Protein AF-A0A173MGS5-F1 (afdb_monomer_lite)

Secondary structure (DSSP, 8-state):
-PPP-------TTTSGGGSPPPHHHHHHHTTS-STT-B-SSSBSTTHHHHHHHHT-TT-HHHHHHHHHHHHHHH-SS--HHHHHHHHHHHHHGGGS-TTSHHHHHHHHHHHHHHT-TTTTTSHHHHHHHHHHHGGGHHHHHHHHT-SSHHHHHHHHHHHHHHTTT-HHHHHHHHHHHH-TTS-HHHHHHHHHHHHHHHHHTT-HHHHHHHHHHHHTT---HHHHHHHHHHHHHHHGGG--HHHHHHHHHHHHS-TTTHHHHHTTHHHH--S-HHHHHHHHHTTS-TTT-HHHHHHHHHHGGG--HHHHHHHHHHHHHHHSSSGGGGTS--HHHHHHHHHHHHHHHH-GGGGGGHHHHHHTT---SHHHHHHHT-

Radius of gyration: 25.72 Å; chains: 1; bounding box: 58×54×91 Å

Sequence (374 aa):
MSQPETHEQPDVRKRPYTLSIPAFLQEELDKTDWEELDTDTGDGGELPIFINGLLAEEDPELGDHCFDVLDEEIGQAVYKATYKVGEILATLLPRYTPESEVHTRVVKFLFLIMSRLTIRKGKDAYENLTTKLQASIPAFYQRAAHPDDKFALEGIYLLLHAGRTAPETVVFLWKIYNNTALSTFKRSYALFTLAILYVETDQSTTLITEFSAIWESTEEKLLRLILAAHLVMAAEGESKTPWIMELIEVFIHPAPLKQDFFKLNPYTYSYHIEEYILGVLRYIDADKQEHKIAPVLAMLPEANILTLTTLFDALFSILFWQRASLENITPTRKQALLLSADIVDKNPGVVNHAEIFRKYQLPYDATQLRQLAG

Foldseek 3Di:
DDDDPPPPDPDLVCVLVVDDADPVLVVLVVVDDQQPWDWPVGTRPCVSSLLRQLQDQVDLPSNVVSLVVLDVGNDLDHTLSLLSSLLSLLQCLVVDDLPGPSNVSSLVSNLVSLLRPCLCVVPVSLLSSLCSNLVCLVSLLVQLPDLDLVSNLSSLSNCLRNVLPPVVNLVSLVVQLPPPVHDPLSNLSSLLSNLVSCVVVVNLVVLLVVLVVCQVVDDDLSNLLSSLLSNLLSCQLHRDLVSLVSLLVCLLPVVVCLVSVCVVCSRQVDSDSNVSSLVSLLSHQCVSCLVSCVVLLVVQVVDDLSSNLSSLLSSCSNQQVDPCSLVDQDPSNLSSLQSQLVSCVVCVVCLVSQVSCVNRPHGNHSVRSNVSSD

Organism: NCBI:txid477680

Structure (mmCIF, N/CA/C/O backbone):
data_AF-A0A173MGS5-F1
#
_entry.id   AF-A0A173MGS5-F1
#
loop_
_atom_site.group_PDB
_atom_site.id
_atom_site.type_symbol
_atom_site.label_atom_id
_atom_site.label_alt_id
_atom_site.label_comp_id
_atom_site.label_asym_id
_atom_site.label_entity_id
_atom_site.label_seq_id
_atom_site.pdbx_PDB_ins_code
_atom_site.Cartn_x
_atom_site.Cartn_y
_atom_site.Cartn_z
_atom_site.occupancy
_atom_site.B_iso_or_equiv
_atom_site.auth_seq_id
_atom_site.auth_comp_id
_atom_site.auth_asym_id
_atom_site.auth_atom_id
_atom_site.pdbx_PDB_model_num
ATOM 1 N N . MET A 1 1 ? -14.524 -35.818 52.196 1.00 38.78 1 MET A N 1
ATOM 2 C CA . MET A 1 1 ? -13.629 -35.261 51.163 1.00 38.78 1 MET A CA 1
ATOM 3 C C . MET A 1 1 ? -14.480 -35.040 49.933 1.00 38.78 1 MET A C 1
ATOM 5 O O . MET A 1 1 ? -14.778 -35.999 49.237 1.00 38.78 1 MET A O 1
ATOM 9 N N . SER A 1 2 ? -14.974 -33.818 49.760 1.00 34.62 2 SER A N 1
ATOM 10 C CA . SER A 1 2 ? -15.714 -33.424 48.562 1.00 34.62 2 SER A CA 1
ATOM 11 C C . SER A 1 2 ? -14.706 -33.248 47.432 1.00 34.62 2 SER A C 1
ATOM 13 O O . SER A 1 2 ? -13.687 -32.585 47.627 1.00 34.62 2 SER A O 1
ATOM 15 N N . GLN A 1 3 ? -14.942 -33.909 46.300 1.00 34.47 3 GLN A N 1
ATOM 16 C CA . GLN A 1 3 ? -14.168 -33.676 45.083 1.00 34.47 3 GLN A CA 1
ATOM 17 C C . GLN A 1 3 ? -14.384 -32.224 44.629 1.00 34.47 3 GLN A C 1
ATOM 19 O O . GLN A 1 3 ? -15.501 -31.726 44.770 1.00 34.47 3 GLN A O 1
ATOM 24 N N . PRO A 1 4 ? -13.348 -31.532 44.129 1.00 43.03 4 PRO A N 1
ATOM 25 C CA . PRO A 1 4 ? -13.533 -30.213 43.552 1.00 43.03 4 PRO A CA 1
ATOM 26 C C . PRO A 1 4 ? -14.324 -30.366 42.251 1.00 43.03 4 PRO A C 1
ATOM 28 O O . PRO A 1 4 ? -13.948 -31.156 41.385 1.00 43.03 4 PRO A O 1
ATOM 31 N N . GLU A 1 5 ? -15.428 -29.631 42.140 1.00 40.84 5 GLU A N 1
ATOM 32 C CA . GLU A 1 5 ? -16.140 -29.432 40.883 1.00 40.84 5 GLU A CA 1
ATOM 33 C C . GLU A 1 5 ? -15.156 -28.824 39.879 1.00 40.84 5 GLU A C 1
ATOM 35 O O . GLU A 1 5 ? -14.723 -27.678 40.006 1.00 40.84 5 GLU A O 1
ATOM 40 N N . THR A 1 6 ? -14.749 -29.615 38.891 1.00 41.56 6 THR A N 1
ATOM 41 C CA . THR A 1 6 ? -14.142 -29.093 37.673 1.00 41.56 6 THR A CA 1
ATOM 42 C C . THR A 1 6 ? -15.231 -28.327 36.936 1.00 41.56 6 THR A C 1
ATOM 44 O O . THR A 1 6 ? -16.039 -28.926 36.229 1.00 41.56 6 THR A O 1
ATOM 47 N N . HIS A 1 7 ? -15.284 -27.011 37.138 1.00 44.69 7 HIS A N 1
ATOM 48 C CA . HIS A 1 7 ? -15.975 -26.113 36.223 1.00 44.69 7 HIS A CA 1
ATOM 49 C C . HIS A 1 7 ? -15.335 -26.287 34.839 1.00 44.69 7 HIS A C 1
ATOM 51 O O . HIS A 1 7 ? -14.249 -25.767 34.587 1.00 44.69 7 HIS A O 1
ATOM 57 N N . GLU A 1 8 ? -15.976 -27.060 33.959 1.00 44.94 8 GLU A N 1
ATOM 58 C CA . GLU A 1 8 ? -15.693 -27.000 32.527 1.00 44.94 8 GLU A CA 1
ATOM 59 C C . GLU A 1 8 ? -15.922 -25.551 32.096 1.00 44.94 8 GLU A C 1
ATOM 61 O O . GLU A 1 8 ? -17.044 -25.043 32.162 1.00 44.94 8 GLU A O 1
ATOM 66 N N . GLN A 1 9 ? -14.848 -24.856 31.716 1.00 54.22 9 GLN A N 1
ATOM 67 C CA . GLN A 1 9 ? -14.994 -23.565 31.060 1.00 54.22 9 GLN A CA 1
ATOM 68 C C . GLN A 1 9 ? -15.832 -23.786 29.792 1.00 54.22 9 GLN A C 1
ATOM 70 O O . GLN A 1 9 ? -15.505 -24.680 29.005 1.00 54.22 9 GLN A O 1
ATOM 75 N N . PRO A 1 10 ? -16.928 -23.034 29.594 1.00 58.56 10 PRO A N 1
ATOM 76 C CA . PRO A 1 10 ? -17.750 -23.192 28.408 1.00 58.56 10 PRO A CA 1
ATOM 77 C C . PRO A 1 10 ? -16.916 -22.918 27.152 1.00 58.56 10 PRO A C 1
ATOM 79 O O . PRO A 1 10 ? -16.141 -21.960 27.101 1.00 58.56 10 PRO A O 1
ATOM 82 N N . ASP A 1 11 ? -17.106 -23.771 26.141 1.00 81.69 11 ASP A N 1
ATOM 83 C CA . ASP A 1 11 ? -16.528 -23.637 24.800 1.00 81.69 11 ASP A CA 1
ATOM 84 C C . ASP A 1 11 ? -16.614 -22.176 24.323 1.00 81.69 11 ASP A C 1
ATOM 86 O O . ASP A 1 11 ? -17.706 -21.595 24.292 1.00 81.69 11 ASP A O 1
ATOM 90 N N . VAL A 1 12 ? -15.464 -21.584 23.965 1.00 85.19 12 VAL A N 1
ATOM 91 C CA . VAL A 1 12 ? -15.345 -20.185 23.509 1.00 85.19 12 VAL A CA 1
ATOM 92 C C . VAL A 1 12 ? -16.327 -19.850 22.394 1.00 85.19 12 VAL A C 1
ATOM 94 O O . VAL A 1 12 ? -16.827 -18.734 22.341 1.00 85.19 12 VAL A O 1
ATOM 97 N N . ARG A 1 13 ? -16.712 -20.845 21.590 1.00 85.69 13 ARG A N 1
ATOM 98 C CA . ARG A 1 13 ? -17.655 -20.710 20.473 1.00 85.69 13 ARG A CA 1
ATOM 99 C C . ARG A 1 13 ? -19.086 -20.399 20.893 1.00 85.69 13 ARG A C 1
ATOM 101 O O . ARG A 1 13 ? -19.853 -19.854 20.110 1.00 85.69 13 ARG A O 1
ATOM 108 N N . LYS A 1 14 ? -19.480 -20.763 22.116 1.00 89.38 14 LYS A N 1
ATOM 109 C CA . LYS A 1 14 ? -20.849 -20.552 22.622 1.00 89.38 14 LYS A CA 1
ATOM 110 C C . LYS A 1 14 ? -20.985 -19.288 23.460 1.00 89.38 14 LYS A C 1
ATOM 112 O O . LYS A 1 14 ? -22.095 -18.791 23.627 1.00 89.38 14 LYS A O 1
ATOM 117 N N . ARG A 1 15 ? -19.870 -18.767 23.979 1.00 90.50 15 ARG A N 1
ATOM 118 C CA . ARG A 1 15 ? -19.840 -17.569 24.825 1.00 90.50 15 ARG A CA 1
ATOM 119 C C . ARG A 1 15 ? -20.433 -16.314 24.153 1.00 90.50 15 ARG A C 1
ATOM 121 O O . ARG A 1 15 ? -21.208 -15.648 24.844 1.00 90.50 15 ARG A O 1
ATOM 128 N N . PRO A 1 16 ? -20.193 -16.010 22.854 1.00 93.06 16 PRO A N 1
ATOM 129 C CA . PRO A 1 16 ? -20.728 -14.803 22.215 1.00 93.06 16 PRO A CA 1
ATOM 130 C C . PRO A 1 16 ? -22.252 -14.681 22.345 1.00 93.06 16 PRO A C 1
ATOM 132 O O . PRO A 1 16 ? -22.767 -13.629 22.710 1.00 93.06 16 PRO A O 1
ATOM 135 N N . TYR A 1 17 ? -22.967 -15.794 22.165 1.00 92.06 17 TYR A N 1
ATOM 136 C CA . TYR A 1 17 ? -24.433 -15.884 22.203 1.00 92.06 17 TYR A CA 1
ATOM 137 C C . TYR A 1 17 ? -25.051 -15.650 23.586 1.00 92.06 17 TYR A C 1
ATOM 139 O O . TYR A 1 17 ? -26.266 -15.518 23.714 1.00 92.06 17 TYR A O 1
ATOM 147 N N . THR A 1 18 ? -24.228 -15.643 24.635 1.00 91.31 18 THR A N 1
ATOM 148 C CA . THR A 1 18 ? -24.674 -15.431 26.019 1.00 91.31 18 THR A CA 1
ATOM 149 C C . THR A 1 18 ? -24.361 -14.029 26.534 1.00 91.31 18 THR A C 1
ATOM 151 O O . THR A 1 18 ? -24.843 -13.650 27.604 1.00 91.31 18 THR A O 1
ATOM 154 N N . LEU A 1 19 ? -23.573 -13.246 25.787 1.00 92.44 19 LEU A N 1
ATOM 155 C CA . LEU A 1 19 ? -23.220 -11.888 26.172 1.00 92.44 19 LEU A CA 1
ATOM 156 C C . LEU A 1 19 ? -24.414 -10.950 26.007 1.00 92.44 19 LEU A C 1
ATOM 158 O O . LEU A 1 19 ? -25.041 -10.877 24.953 1.00 92.44 19 LEU A O 1
ATOM 162 N N . SER A 1 20 ? -24.681 -10.162 27.046 1.00 93.50 20 SER A N 1
ATOM 163 C CA . SER A 1 20 ? -25.609 -9.039 26.932 1.00 93.50 20 SER A CA 1
ATOM 164 C C . SER A 1 20 ? -24.986 -7.948 26.065 1.00 93.50 20 SER A C 1
ATOM 166 O O . SER A 1 20 ? -23.825 -7.595 26.263 1.00 93.50 20 SER A O 1
ATOM 168 N N . ILE A 1 21 ? -25.752 -7.409 25.118 1.00 95.12 21 ILE A N 1
ATOM 169 C CA . ILE A 1 21 ? -25.315 -6.294 24.272 1.00 95.12 21 ILE A CA 1
ATOM 170 C C . ILE A 1 21 ? -25.479 -4.990 25.070 1.00 95.12 21 ILE A C 1
ATOM 172 O O . ILE A 1 21 ? -26.590 -4.680 25.513 1.00 95.12 21 ILE A O 1
ATOM 176 N N . PRO A 1 22 ? -24.409 -4.204 25.286 1.00 94.75 22 PRO A N 1
ATOM 177 C CA . PRO A 1 22 ? -24.521 -2.907 25.940 1.00 94.75 22 PRO A CA 1
ATOM 178 C C . PRO A 1 22 ? -25.405 -1.942 25.141 1.00 94.75 22 PRO A C 1
ATOM 180 O O . PRO A 1 22 ? -25.337 -1.899 23.916 1.00 94.75 22 PRO A O 1
ATOM 183 N N . ALA A 1 23 ? -26.171 -1.087 25.827 1.00 96.19 23 ALA A N 1
ATOM 184 C CA . ALA A 1 23 ? -27.128 -0.178 25.180 1.00 96.19 23 ALA A CA 1
ATOM 185 C C . ALA A 1 23 ? -26.498 0.734 24.109 1.00 96.19 23 ALA A C 1
ATOM 187 O O . ALA A 1 23 ? -27.112 0.991 23.080 1.00 96.19 23 ALA A O 1
ATOM 188 N N . PHE A 1 24 ? -25.261 1.191 24.329 1.00 94.44 24 PHE A N 1
ATOM 189 C CA . PHE A 1 24 ? -24.553 2.028 23.358 1.00 94.44 24 PHE A CA 1
ATOM 190 C C . PHE A 1 24 ? -24.181 1.273 22.073 1.00 94.44 24 PHE A C 1
ATOM 192 O O . PHE A 1 24 ? -24.068 1.893 21.023 1.00 94.44 24 PHE A O 1
ATOM 199 N N . LEU A 1 25 ? -23.938 -0.039 22.163 1.00 96.75 25 LEU A N 1
ATOM 200 C CA . LEU A 1 25 ? -23.645 -0.882 21.008 1.00 96.75 25 LEU A CA 1
ATOM 201 C C . LEU A 1 25 ? -24.952 -1.239 20.302 1.00 96.75 25 LEU A C 1
ATOM 203 O O . LEU A 1 25 ? -25.016 -1.141 19.083 1.00 96.75 25 LEU A O 1
ATOM 207 N N . GLN A 1 26 ? -26.001 -1.564 21.064 1.00 97.44 26 GLN A N 1
ATOM 208 C CA . GLN A 1 26 ? -27.334 -1.821 20.518 1.00 97.44 26 GLN A CA 1
ATOM 209 C C . GLN A 1 26 ? -27.822 -0.649 19.654 1.00 97.44 26 GLN A C 1
ATOM 211 O O . GLN A 1 26 ? -28.277 -0.869 18.539 1.00 97.44 26 GLN A O 1
ATOM 216 N N . GLU A 1 27 ? -27.634 0.594 20.115 1.00 97.00 27 GLU A N 1
ATOM 217 C CA . GLU A 1 27 ? -27.996 1.794 19.349 1.00 97.00 27 GLU A CA 1
ATOM 218 C C . GLU A 1 27 ? -27.318 1.853 17.970 1.00 97.00 27 GLU A C 1
ATOM 220 O O . GLU A 1 27 ? -27.939 2.282 17.000 1.00 97.00 27 GLU A O 1
ATOM 225 N N . GLU A 1 28 ? -26.054 1.438 17.858 1.00 96.69 28 GLU A N 1
ATOM 226 C CA . GLU A 1 28 ? -25.351 1.397 16.571 1.00 96.69 28 GLU A CA 1
ATOM 227 C C . GLU A 1 28 ? -25.772 0.193 15.716 1.00 96.69 28 GLU A C 1
ATOM 229 O O . GLU A 1 28 ? -25.927 0.334 14.501 1.00 96.69 28 GLU A O 1
ATOM 234 N N . LEU A 1 29 ? -25.992 -0.970 16.337 1.00 96.88 29 LEU A N 1
ATOM 235 C CA . LEU A 1 29 ? -26.425 -2.191 15.653 1.00 96.88 29 LEU A CA 1
ATOM 236 C C . LEU A 1 29 ? -27.822 -2.038 15.033 1.00 96.88 29 LEU A C 1
ATOM 238 O O . LEU A 1 29 ? -28.020 -2.468 13.899 1.00 96.88 29 LEU A O 1
ATOM 242 N N . ASP A 1 30 ? -28.750 -1.362 15.715 1.00 96.81 30 ASP A N 1
ATOM 243 C CA . ASP A 1 30 ? -30.139 -1.154 15.270 1.00 96.81 30 ASP A CA 1
ATOM 244 C C . ASP A 1 30 ? -30.260 -0.280 14.006 1.00 96.81 30 ASP A C 1
ATOM 246 O O . ASP A 1 30 ? -31.325 -0.192 13.394 1.00 96.81 30 ASP A O 1
ATOM 250 N N . LYS A 1 31 ? -29.177 0.387 13.585 1.00 95.31 31 LYS A N 1
ATOM 251 C CA . LYS A 1 31 ? -29.146 1.226 12.371 1.00 95.31 31 LYS A CA 1
ATOM 252 C C . LYS A 1 31 ? -28.988 0.417 11.083 1.00 95.31 31 LYS A C 1
ATOM 254 O O . LYS A 1 31 ? -28.986 1.005 9.999 1.00 95.31 31 LYS A O 1
ATOM 259 N N . THR A 1 32 ? -28.796 -0.893 11.195 1.00 94.19 32 THR A N 1
ATOM 260 C CA . THR A 1 32 ? -28.460 -1.779 10.082 1.00 94.19 32 THR A CA 1
ATOM 261 C C . THR A 1 32 ? -29.417 -2.963 10.060 1.00 94.19 32 THR A C 1
ATOM 263 O O . THR A 1 32 ? -29.642 -3.596 11.086 1.00 94.19 32 THR A O 1
ATOM 266 N N . ASP A 1 33 ? -29.959 -3.266 8.882 1.00 93.69 33 ASP A N 1
ATOM 267 C CA . ASP A 1 33 ? -30.668 -4.521 8.646 1.00 93.69 33 ASP A CA 1
ATOM 268 C C . ASP A 1 33 ? -29.641 -5.610 8.314 1.00 93.69 33 ASP A C 1
ATOM 270 O O . ASP A 1 33 ? -29.070 -5.621 7.224 1.00 93.69 33 ASP A O 1
ATOM 274 N N . TRP A 1 34 ? -29.317 -6.445 9.300 1.00 94.00 34 TRP A N 1
ATOM 275 C CA . TRP A 1 34 ? -28.212 -7.403 9.218 1.00 94.00 34 TRP A CA 1
ATOM 276 C C . TRP A 1 34 ? -28.536 -8.628 8.366 1.00 94.00 34 TRP A C 1
ATOM 278 O O . TRP A 1 34 ? -27.637 -9.156 7.716 1.00 94.00 34 TRP A O 1
ATOM 288 N N . GLU A 1 35 ? -29.801 -9.047 8.326 1.00 91.00 35 GLU A N 1
ATOM 289 C CA . GLU A 1 35 ? -30.242 -10.209 7.542 1.00 91.00 35 GLU A CA 1
ATOM 290 C C . GLU A 1 35 ? -30.194 -9.923 6.030 1.00 91.00 35 GLU A C 1
ATOM 292 O O . GLU A 1 35 ? -30.036 -10.838 5.227 1.00 91.00 35 GLU A O 1
ATOM 297 N N . GLU A 1 36 ? -30.277 -8.650 5.627 1.00 89.69 36 GLU A N 1
ATOM 298 C CA . GLU A 1 36 ? -30.169 -8.225 4.224 1.00 89.69 36 GLU A CA 1
ATOM 299 C C . GLU A 1 36 ? -28.727 -7.921 3.769 1.00 89.69 36 GLU A C 1
ATOM 301 O O . GLU A 1 36 ? -28.499 -7.543 2.612 1.00 89.69 36 GLU A O 1
ATOM 306 N N . LEU A 1 37 ? -27.734 -8.028 4.659 1.00 89.25 37 LEU A N 1
ATOM 307 C CA . LEU A 1 37 ? -26.337 -7.789 4.307 1.00 89.25 37 LEU A CA 1
ATOM 308 C C . LEU A 1 37 ? -25.655 -9.066 3.829 1.00 89.25 37 LEU A C 1
ATOM 310 O O . LEU A 1 37 ? -25.423 -9.980 4.610 1.00 89.25 37 LEU A O 1
ATOM 314 N N . ASP A 1 38 ? -25.223 -9.056 2.569 1.00 85.81 38 ASP A N 1
ATOM 315 C CA . ASP A 1 38 ? -24.338 -10.094 2.043 1.00 85.81 38 ASP A CA 1
ATOM 316 C C . ASP A 1 38 ? -22.981 -10.083 2.774 1.00 85.81 38 ASP A C 1
ATOM 318 O O . ASP A 1 38 ? -22.354 -9.021 2.946 1.00 85.81 38 ASP A O 1
ATOM 322 N N . THR A 1 39 ? -22.518 -11.276 3.139 1.00 86.12 39 THR A N 1
ATOM 323 C CA . THR A 1 39 ? -21.172 -11.574 3.651 1.00 86.12 39 THR A CA 1
ATOM 324 C C . THR A 1 39 ? -20.443 -12.527 2.696 1.00 86.12 39 THR A C 1
ATOM 326 O O . THR A 1 39 ? -20.955 -12.862 1.625 1.00 86.12 39 THR A O 1
ATOM 329 N N . ASP A 1 40 ? -19.225 -12.953 3.039 1.00 83.81 40 ASP A N 1
ATOM 330 C CA . ASP A 1 40 ? -18.508 -13.960 2.243 1.00 83.81 40 ASP A CA 1
ATOM 331 C C . ASP A 1 40 ? -19.090 -15.372 2.425 1.00 83.81 40 ASP A C 1
ATOM 333 O O . ASP A 1 40 ? -19.019 -16.211 1.525 1.00 83.81 40 ASP A O 1
ATOM 337 N N . THR A 1 41 ? -19.685 -15.630 3.589 1.00 82.00 41 THR A N 1
ATOM 338 C CA . THR A 1 41 ? -20.162 -16.946 4.038 1.00 82.00 41 THR A CA 1
ATOM 339 C C . THR A 1 41 ? -21.686 -17.090 3.980 1.00 82.00 41 THR A C 1
ATOM 341 O O . THR A 1 41 ? -22.190 -18.213 4.062 1.00 82.00 41 THR A O 1
ATOM 344 N N . GLY A 1 42 ? -22.429 -15.998 3.775 1.00 84.62 42 GLY A N 1
ATOM 345 C CA . GLY A 1 42 ? -23.885 -16.009 3.688 1.00 84.62 42 GLY A CA 1
ATOM 346 C C . GLY A 1 42 ? -24.506 -14.642 3.963 1.00 84.62 42 GLY A C 1
ATOM 347 O O . GLY A 1 42 ? -24.250 -13.676 3.241 1.00 84.62 42 GLY A O 1
ATOM 348 N N . ASP A 1 43 ? -25.368 -14.595 4.977 1.00 87.06 43 ASP A N 1
ATOM 349 C CA . ASP A 1 43 ? -25.997 -13.372 5.475 1.00 87.06 43 ASP A CA 1
ATOM 350 C C . ASP A 1 43 ? -25.290 -12.834 6.730 1.00 87.06 43 ASP A C 1
ATOM 352 O O . ASP A 1 43 ? -24.516 -13.525 7.391 1.00 87.06 43 ASP A O 1
ATOM 356 N N . GLY A 1 44 ? -25.539 -11.564 7.045 1.00 88.75 44 GLY A N 1
ATOM 357 C CA . GLY A 1 44 ? -24.897 -10.856 8.147 1.00 88.75 44 GLY A CA 1
ATOM 358 C C . GLY A 1 44 ? -25.575 -11.018 9.506 1.00 88.75 44 GLY A C 1
ATOM 359 O O . GLY A 1 44 ? -25.193 -10.299 10.434 1.00 88.75 44 GLY A O 1
ATOM 360 N N . GLY A 1 45 ? -26.568 -11.903 9.653 1.00 92.88 45 GLY A N 1
ATOM 361 C CA . GLY A 1 45 ? -27.428 -11.972 10.838 1.00 92.88 45 GLY A CA 1
ATOM 362 C C . GLY A 1 45 ? -26.681 -12.234 12.151 1.00 92.88 45 GLY A C 1
ATOM 363 O O . GLY A 1 45 ? -27.084 -11.735 13.203 1.00 92.88 45 GLY A O 1
ATOM 364 N N . GLU A 1 46 ? -25.557 -12.956 12.103 1.00 93.81 46 GLU A N 1
ATOM 365 C CA . GLU A 1 46 ? -24.745 -13.262 13.290 1.00 93.81 46 GLU A CA 1
ATOM 366 C C . GLU A 1 46 ? -23.661 -12.211 13.595 1.00 93.81 46 GLU A C 1
ATOM 368 O O . GLU A 1 46 ? -23.126 -12.179 14.708 1.00 93.81 46 GLU A O 1
ATOM 373 N N . LEU A 1 47 ? -23.364 -11.287 12.672 1.00 95.38 47 LEU A N 1
ATOM 374 C CA . LEU A 1 47 ? -22.327 -10.262 12.864 1.00 95.38 47 LEU A CA 1
ATOM 375 C C . LEU A 1 47 ? -22.509 -9.426 14.146 1.00 95.38 47 LEU A C 1
ATOM 377 O O . LEU A 1 47 ? -21.510 -9.210 14.838 1.00 95.38 47 LEU A O 1
ATOM 381 N N . PRO A 1 48 ? -23.726 -8.989 14.540 1.00 97.12 48 PRO A N 1
ATOM 382 C CA . PRO A 1 48 ? -23.937 -8.266 15.797 1.00 97.12 48 PRO A CA 1
ATOM 383 C C . PRO A 1 48 ? -23.398 -8.989 17.038 1.00 97.12 48 PRO A C 1
ATOM 385 O O . PRO A 1 48 ? -22.847 -8.354 17.942 1.00 97.12 48 PRO A O 1
ATOM 388 N N . ILE A 1 49 ? -23.525 -10.319 17.072 1.00 96.50 49 ILE A N 1
ATOM 389 C CA . ILE A 1 49 ? -23.103 -11.163 18.195 1.00 96.50 49 ILE A CA 1
ATOM 390 C C . ILE A 1 49 ? -21.578 -11.138 18.312 1.00 96.50 49 ILE A C 1
ATOM 392 O O . ILE A 1 49 ? -21.033 -10.926 19.399 1.00 96.50 49 ILE A O 1
ATOM 396 N N . PHE A 1 50 ? -20.883 -11.292 17.186 1.00 97.25 50 PHE A N 1
ATOM 397 C CA . PHE A 1 50 ? -19.424 -11.299 17.165 1.00 97.25 50 PHE A CA 1
ATOM 398 C C . PHE A 1 50 ? -18.824 -9.896 17.322 1.00 97.25 50 PHE A C 1
ATOM 400 O O . PHE A 1 50 ? -17.784 -9.758 17.966 1.00 97.25 50 PHE A O 1
ATOM 407 N N . ILE A 1 51 ? -19.497 -8.833 16.861 1.00 97.94 51 ILE A N 1
ATOM 408 C CA . ILE A 1 51 ? -19.114 -7.447 17.192 1.00 97.94 51 ILE A CA 1
ATOM 409 C C . ILE A 1 51 ? -19.161 -7.242 18.712 1.00 97.94 51 ILE A C 1
ATOM 411 O O . ILE A 1 51 ? -18.220 -6.695 19.284 1.00 97.94 51 ILE A O 1
ATOM 415 N N . ASN A 1 52 ? -20.217 -7.708 19.388 1.00 97.56 52 ASN A N 1
ATOM 416 C CA . ASN A 1 52 ? -20.310 -7.609 20.846 1.00 97.56 52 ASN A CA 1
ATOM 417 C C . ASN A 1 52 ? -19.192 -8.399 21.548 1.00 97.56 52 ASN A C 1
ATOM 419 O O . ASN A 1 52 ? -18.551 -7.887 22.464 1.00 97.56 52 ASN A O 1
ATOM 423 N N . GLY A 1 53 ? -18.909 -9.619 21.085 1.00 96.81 53 GLY A N 1
ATOM 424 C CA . GLY A 1 53 ? -17.831 -10.445 21.631 1.00 96.81 53 GLY A CA 1
ATOM 425 C C . GLY A 1 53 ? -16.431 -9.849 21.436 1.00 96.81 53 GLY A C 1
ATOM 426 O O . GLY A 1 53 ? -15.623 -9.879 22.363 1.00 96.81 53 GLY A O 1
ATOM 427 N N . LEU A 1 54 ? -16.157 -9.213 20.290 1.00 97.00 54 LEU A N 1
ATOM 428 C CA . LEU A 1 54 ? -14.909 -8.474 20.042 1.00 97.00 54 LEU A CA 1
ATOM 429 C C . LEU A 1 54 ? -14.690 -7.348 21.074 1.00 97.00 54 LEU A C 1
ATOM 431 O O . LEU A 1 54 ? -13.555 -7.049 21.464 1.00 97.00 54 LEU A O 1
ATOM 435 N N . LEU A 1 55 ? -15.782 -6.739 21.541 1.00 96.38 55 LEU A N 1
ATOM 436 C CA . LEU A 1 55 ? -15.794 -5.628 22.493 1.00 96.38 55 LEU A CA 1
ATOM 437 C C . LEU A 1 55 ? -15.840 -6.070 23.970 1.00 96.38 55 LEU A C 1
ATOM 439 O O . LEU A 1 55 ? -15.889 -5.213 24.853 1.00 96.38 55 LEU A O 1
ATOM 443 N N . ALA A 1 56 ? -15.788 -7.374 24.262 1.00 93.50 56 ALA A N 1
ATOM 444 C CA . ALA A 1 56 ? -15.804 -7.893 25.629 1.00 93.50 56 ALA A CA 1
ATOM 445 C C . ALA A 1 56 ? -14.479 -7.608 26.366 1.00 93.50 56 ALA A C 1
ATOM 447 O O . ALA A 1 56 ? -13.444 -8.198 26.048 1.00 93.50 56 ALA A O 1
ATOM 448 N N . GLU A 1 57 ? -14.503 -6.709 27.355 1.00 87.00 57 GLU A N 1
ATOM 449 C CA . GLU A 1 57 ? -13.310 -6.283 28.112 1.00 87.00 57 GLU A CA 1
ATOM 450 C C . GLU A 1 57 ? -12.738 -7.376 29.022 1.00 87.00 57 GLU A C 1
ATOM 452 O O . GLU A 1 57 ? -11.522 -7.506 29.149 1.00 87.00 57 GLU A O 1
ATOM 457 N N . GLU A 1 58 ? -13.607 -8.171 29.644 1.00 87.00 58 GLU A N 1
ATOM 458 C CA . GLU A 1 58 ? -13.223 -9.133 30.686 1.00 87.00 58 GLU A CA 1
ATOM 459 C C . GLU A 1 58 ? -12.759 -10.491 30.129 1.00 87.00 58 GLU A C 1
ATOM 461 O O . GLU A 1 58 ? -12.310 -11.346 30.891 1.00 87.00 58 GLU A O 1
ATOM 466 N N . ASP A 1 59 ? -12.846 -10.697 28.810 1.00 89.56 59 ASP A N 1
ATOM 467 C CA . ASP A 1 59 ? -12.567 -11.982 28.162 1.00 89.56 59 ASP A CA 1
ATOM 468 C C . ASP A 1 59 ? -11.718 -11.807 26.882 1.00 89.56 59 ASP A C 1
ATOM 470 O O . ASP A 1 59 ? -12.240 -11.673 25.765 1.00 89.56 59 ASP A O 1
ATOM 474 N N . PRO A 1 60 ? -10.377 -11.765 27.024 1.00 89.50 60 PRO A N 1
ATOM 475 C CA . PRO A 1 60 ? -9.460 -11.630 25.896 1.00 89.50 60 PRO A CA 1
ATOM 476 C C . PRO A 1 60 ? -9.611 -12.745 24.855 1.00 89.50 60 PRO A C 1
ATOM 478 O O . PRO A 1 60 ? -9.674 -12.457 23.662 1.00 89.50 60 PRO A O 1
ATOM 481 N N . GLU A 1 61 ? -9.745 -13.994 25.314 1.00 92.75 61 GLU A N 1
ATOM 482 C CA . GLU A 1 61 ? -9.868 -15.182 24.461 1.00 92.75 61 GLU A CA 1
ATOM 483 C C . GLU A 1 61 ? -11.155 -15.146 23.627 1.00 92.75 61 GLU A C 1
ATOM 485 O O . GLU A 1 61 ? -11.139 -15.467 22.440 1.00 92.75 61 GLU A O 1
ATOM 490 N N . LEU A 1 62 ? -12.266 -14.707 24.225 1.00 94.75 62 LEU A N 1
ATOM 491 C CA . LEU A 1 62 ? -13.522 -14.524 23.507 1.00 94.75 62 LEU A CA 1
ATOM 492 C C . LEU A 1 62 ? -13.412 -13.469 22.412 1.00 94.75 62 LEU A C 1
ATOM 494 O O . LEU A 1 62 ? -13.890 -13.695 21.302 1.00 94.75 62 LEU A O 1
ATOM 498 N N . GLY A 1 63 ? -12.797 -12.323 22.698 1.00 95.50 63 GLY A N 1
ATOM 499 C CA . GLY A 1 63 ? -12.679 -11.295 21.668 1.00 95.50 63 GLY A CA 1
ATOM 500 C C . GLY A 1 63 ? -11.645 -11.630 20.593 1.00 95.50 63 GLY A C 1
ATOM 501 O O . GLY A 1 63 ? -11.843 -11.202 19.463 1.00 95.50 63 GLY A O 1
ATOM 502 N N . ASP A 1 64 ? -10.619 -12.439 20.880 1.00 94.19 64 ASP A N 1
ATOM 503 C CA . ASP A 1 64 ? -9.745 -13.014 19.844 1.00 94.19 64 ASP A CA 1
ATOM 504 C C . ASP A 1 64 ? -10.513 -14.017 18.969 1.00 94.19 64 ASP A C 1
ATOM 506 O O . ASP A 1 64 ? -10.442 -13.954 17.745 1.00 94.19 64 ASP A O 1
ATOM 510 N N . HIS A 1 65 ? -11.340 -14.878 19.570 1.00 95.56 65 HIS A N 1
ATOM 511 C CA . HIS A 1 65 ? -12.215 -15.767 18.806 1.00 95.56 65 HIS A CA 1
ATOM 512 C C . HIS A 1 65 ? -13.193 -14.988 17.912 1.00 95.56 65 HIS A C 1
ATOM 514 O O . HIS A 1 65 ? -13.352 -15.316 16.739 1.00 95.56 65 HIS A O 1
ATOM 520 N N . CYS A 1 66 ? -13.828 -13.939 18.441 1.00 97.12 66 CYS A N 1
ATOM 521 C CA . CYS A 1 66 ? -14.747 -13.105 17.667 1.00 97.12 66 CYS A CA 1
ATOM 522 C C . CYS A 1 66 ? -14.029 -12.281 16.595 1.00 97.12 66 CYS A C 1
ATOM 524 O O . CYS A 1 66 ? -14.611 -12.035 15.544 1.00 97.12 66 CYS A O 1
ATOM 526 N N . PHE A 1 67 ? -12.777 -11.874 16.832 1.00 97.12 67 PHE A N 1
ATOM 527 C CA . PHE A 1 67 ? -11.925 -11.270 15.808 1.00 97.12 67 PHE A CA 1
ATOM 528 C C . PHE A 1 67 ? -11.784 -12.223 14.619 1.00 97.12 67 PHE A C 1
ATOM 530 O O . PHE A 1 67 ? -12.043 -11.821 13.489 1.00 97.12 67 PHE A O 1
ATOM 537 N N . ASP A 1 68 ? -11.406 -13.476 14.872 1.00 95.00 68 ASP A N 1
ATOM 538 C CA . ASP A 1 68 ? -11.164 -14.456 13.810 1.00 95.00 68 ASP A CA 1
ATOM 539 C C . ASP A 1 68 ? -12.449 -14.787 13.036 1.00 95.00 68 ASP A C 1
ATOM 541 O O . ASP A 1 68 ? -12.435 -14.812 11.808 1.00 95.00 68 ASP A O 1
ATOM 545 N N . VAL A 1 69 ? -13.576 -14.963 13.738 1.00 94.62 69 VAL A N 1
ATOM 546 C CA . VAL A 1 69 ? -14.876 -15.206 13.089 1.00 94.62 69 VAL A CA 1
ATOM 547 C C . VAL A 1 69 ? -15.296 -14.010 12.236 1.00 94.62 69 VAL A C 1
ATOM 549 O O . VAL A 1 69 ? -15.699 -14.192 11.094 1.00 94.62 69 VAL A O 1
ATOM 552 N N . LEU A 1 70 ? -15.164 -12.778 12.738 1.00 95.56 70 LEU A N 1
ATOM 553 C CA . LEU A 1 70 ? -15.498 -11.594 11.944 1.00 95.56 70 LEU A CA 1
ATOM 554 C C . LEU A 1 70 ? -14.599 -11.451 10.707 1.00 95.56 70 LEU A C 1
ATOM 556 O O . LEU A 1 70 ? -15.094 -11.016 9.673 1.00 95.56 70 LEU A O 1
ATOM 560 N N . ASP A 1 71 ? -13.303 -11.777 10.797 1.00 94.31 71 ASP A N 1
ATOM 561 C CA . ASP A 1 71 ? -12.372 -11.753 9.654 1.00 94.31 71 ASP A CA 1
ATOM 562 C C . ASP A 1 71 ? -12.782 -12.762 8.567 1.00 94.31 71 ASP A C 1
ATOM 564 O O . ASP A 1 71 ? -12.738 -12.432 7.378 1.00 94.31 71 ASP A O 1
ATOM 568 N N . GLU A 1 72 ? -13.224 -13.957 8.974 1.00 91.31 72 GLU A N 1
ATOM 569 C CA . GLU A 1 72 ? -13.757 -14.992 8.081 1.00 91.31 72 GLU A CA 1
ATOM 570 C C . GLU A 1 72 ? -15.071 -14.547 7.424 1.00 91.31 72 GLU A C 1
ATOM 572 O O . GLU A 1 72 ? -15.170 -14.544 6.199 1.00 91.31 72 GLU A O 1
ATOM 577 N N . GLU A 1 73 ? -16.036 -14.083 8.219 1.00 89.62 73 GLU A N 1
ATOM 578 C CA . GLU A 1 73 ? -17.366 -13.670 7.757 1.00 89.62 73 GLU A CA 1
ATOM 579 C C . GLU A 1 73 ? -17.311 -12.505 6.758 1.00 89.62 73 GLU A C 1
ATOM 581 O O . GLU A 1 73 ? -17.952 -12.532 5.706 1.00 89.62 73 GLU A O 1
ATOM 586 N N . ILE A 1 74 ? -16.515 -11.465 7.038 1.00 86.12 74 ILE A N 1
ATOM 587 C CA . ILE A 1 74 ? -16.396 -10.325 6.114 1.00 86.12 74 ILE A CA 1
ATOM 588 C C . ILE A 1 74 ? -15.504 -10.626 4.904 1.00 86.12 74 ILE A C 1
ATOM 590 O O . ILE A 1 74 ? -15.476 -9.810 3.980 1.00 86.12 74 ILE A O 1
ATOM 594 N N . GLY A 1 75 ? -14.773 -11.745 4.924 1.00 80.06 75 GLY A N 1
ATOM 595 C CA . GLY A 1 75 ? -13.963 -12.264 3.829 1.00 80.06 75 GLY A CA 1
ATOM 596 C C . GLY A 1 75 ? -12.836 -11.355 3.331 1.00 80.06 75 GLY A C 1
ATOM 597 O O . GLY A 1 75 ? -12.539 -10.275 3.856 1.00 80.06 75 GLY A O 1
ATOM 598 N N . GLN A 1 76 ? -12.168 -11.818 2.270 1.00 74.81 76 GLN A N 1
ATOM 599 C CA . GLN A 1 76 ? -11.118 -11.060 1.569 1.00 74.81 76 GLN A CA 1
ATOM 600 C C . GLN A 1 76 ? -11.691 -10.084 0.530 1.00 74.81 76 GLN A C 1
ATOM 602 O O . GLN A 1 76 ? -11.084 -9.047 0.237 1.00 74.81 76 GLN A O 1
ATOM 607 N N . ALA A 1 77 ? -12.849 -10.418 -0.045 1.00 79.31 77 ALA A N 1
ATOM 608 C CA . ALA A 1 77 ? -13.627 -9.489 -0.851 1.00 79.31 77 ALA A CA 1
ATOM 609 C C . ALA A 1 77 ? -14.296 -8.449 0.056 1.00 79.31 77 ALA A C 1
ATOM 611 O O . ALA A 1 77 ? -14.516 -8.681 1.238 1.00 79.31 77 ALA A O 1
ATOM 612 N N . VAL A 1 78 ? -14.583 -7.269 -0.490 1.00 83.50 78 VAL A N 1
ATOM 613 C CA . VAL A 1 78 ? -15.191 -6.191 0.294 1.00 83.50 78 VAL A CA 1
ATOM 614 C C . VAL A 1 78 ? -16.688 -6.160 0.026 1.00 83.50 78 VAL A C 1
ATOM 616 O O . VAL A 1 78 ? -17.127 -5.708 -1.034 1.00 83.50 78 VAL A O 1
ATOM 619 N N . TYR A 1 79 ? -17.452 -6.628 1.010 1.00 87.44 79 TYR A N 1
ATOM 620 C CA . TYR A 1 79 ? -18.911 -6.618 1.020 1.00 87.44 79 TYR A CA 1
ATOM 621 C C . TYR A 1 79 ? -19.447 -5.408 1.794 1.00 87.44 79 TYR A C 1
ATOM 623 O O . TYR A 1 79 ? -18.710 -4.690 2.477 1.00 87.44 79 TYR A O 1
ATOM 631 N N . LYS A 1 80 ? -20.761 -5.162 1.718 1.00 88.69 80 LYS A N 1
ATOM 632 C CA . LYS A 1 80 ? -21.399 -4.100 2.517 1.00 88.69 80 LYS A CA 1
ATOM 633 C C . LYS A 1 80 ? -21.204 -4.334 4.019 1.00 88.69 80 LYS A C 1
ATOM 635 O O . LYS A 1 80 ? -20.963 -3.368 4.744 1.00 88.69 80 LYS A O 1
ATOM 640 N N . ALA A 1 81 ? -21.239 -5.595 4.455 1.00 91.75 81 ALA A N 1
ATOM 641 C CA . ALA A 1 81 ? -20.951 -5.996 5.828 1.00 91.75 81 ALA A CA 1
ATOM 642 C C . ALA A 1 81 ? -19.573 -5.511 6.308 1.00 91.75 81 ALA A C 1
ATOM 644 O O . ALA A 1 81 ? -19.477 -4.934 7.388 1.00 91.75 81 ALA A O 1
ATOM 645 N N . THR A 1 82 ? -18.532 -5.629 5.474 1.00 94.31 82 THR A N 1
ATOM 646 C CA . THR A 1 82 ? -17.170 -5.159 5.776 1.00 94.31 82 THR A CA 1
ATOM 647 C C . THR A 1 82 ? -17.157 -3.682 6.187 1.00 94.31 82 THR A C 1
ATOM 649 O O . THR A 1 82 ? -16.580 -3.318 7.213 1.00 94.31 82 THR A O 1
ATOM 652 N N . TYR A 1 83 ? -17.837 -2.820 5.420 1.00 95.00 83 TYR A N 1
ATOM 653 C CA . TYR A 1 83 ? -17.934 -1.395 5.745 1.00 95.00 83 TYR A CA 1
ATOM 654 C C . TYR A 1 83 ? -18.752 -1.150 7.011 1.00 95.00 83 TYR A C 1
ATOM 656 O O . TYR A 1 83 ? -18.352 -0.336 7.837 1.00 95.00 83 TYR A O 1
ATOM 664 N N . LYS A 1 84 ? -19.875 -1.856 7.190 1.00 95.38 84 LYS A N 1
ATOM 665 C CA . LYS A 1 84 ? -20.773 -1.656 8.337 1.00 95.38 84 LYS A CA 1
ATOM 666 C C . LYS A 1 84 ? -20.133 -2.053 9.660 1.00 95.38 84 LYS A C 1
ATOM 668 O O . LYS A 1 84 ? -20.192 -1.275 10.609 1.00 95.38 84 LYS A O 1
ATOM 673 N N . VAL A 1 85 ? -19.442 -3.191 9.698 1.00 96.69 85 VAL A N 1
ATOM 674 C CA . VAL A 1 85 ? -18.622 -3.592 10.850 1.00 96.69 85 VAL A CA 1
ATOM 675 C C . VAL A 1 85 ? -17.584 -2.504 11.147 1.00 96.69 85 VAL A C 1
ATOM 677 O O . VAL A 1 85 ? -17.499 -2.023 12.276 1.00 96.69 85 VAL A O 1
ATOM 680 N N . GLY A 1 86 ? -16.851 -2.039 10.129 1.00 97.38 86 GLY A N 1
ATOM 681 C CA . GLY A 1 86 ? -15.862 -0.969 10.284 1.00 97.38 86 GLY A CA 1
ATOM 682 C C . GLY A 1 86 ? -16.449 0.344 10.812 1.00 97.38 86 GLY A C 1
ATOM 683 O O . GLY A 1 86 ? -15.857 0.968 11.688 1.00 97.38 86 GLY A O 1
ATOM 684 N N . GLU A 1 87 ? -17.615 0.763 10.318 1.00 97.56 87 GLU A N 1
ATOM 685 C CA . GLU A 1 87 ? -18.286 2.005 10.723 1.00 97.56 87 GLU A CA 1
ATOM 686 C C . GLU A 1 87 ? -18.671 1.981 12.207 1.00 97.56 87 GLU A C 1
ATOM 688 O O . GLU A 1 87 ? -18.467 2.973 12.916 1.00 97.56 87 GLU A O 1
ATOM 693 N N . ILE A 1 88 ? -19.196 0.849 12.683 1.00 97.75 88 ILE A N 1
ATOM 694 C CA . ILE A 1 88 ? -19.565 0.656 14.090 1.00 97.75 88 ILE A CA 1
ATOM 695 C C . ILE A 1 88 ? -18.312 0.681 14.959 1.00 97.75 88 ILE A C 1
ATOM 697 O O . ILE A 1 88 ? -18.237 1.456 15.912 1.00 97.75 88 ILE A O 1
ATOM 701 N N . LEU A 1 89 ? -17.288 -0.090 14.593 1.00 98.00 89 LEU A N 1
ATOM 702 C CA . LEU A 1 89 ? -16.029 -0.136 15.335 1.00 98.00 89 LEU A CA 1
ATOM 703 C C . LEU A 1 89 ? -15.333 1.232 15.390 1.00 98.00 89 LEU A C 1
ATOM 705 O O . LEU A 1 89 ? -14.878 1.644 16.455 1.00 98.00 89 LEU A O 1
ATOM 709 N N . ALA A 1 90 ? -15.315 1.979 14.284 1.00 98.00 90 ALA A N 1
ATOM 710 C CA . ALA A 1 90 ? -14.777 3.338 14.237 1.00 98.00 90 ALA A CA 1
ATOM 711 C C . ALA A 1 90 ? -15.565 4.304 15.137 1.00 98.00 90 ALA A C 1
ATOM 713 O O . ALA A 1 90 ? -14.976 5.143 15.814 1.00 98.00 90 ALA A O 1
ATOM 714 N N . THR A 1 91 ? -16.894 4.166 15.182 1.00 97.31 91 THR A N 1
ATOM 715 C CA . THR A 1 91 ? -17.770 4.992 16.029 1.00 97.31 91 THR A CA 1
ATOM 716 C C . THR A 1 91 ? -17.572 4.698 17.518 1.00 97.31 91 THR A C 1
ATOM 718 O O . THR A 1 91 ? -17.645 5.606 18.348 1.00 97.31 91 THR A O 1
ATOM 721 N N . LEU A 1 92 ? -17.310 3.438 17.869 1.00 96.06 92 LEU A N 1
ATOM 722 C CA . LEU A 1 92 ? -17.158 3.000 19.255 1.00 96.06 92 LEU A CA 1
ATOM 723 C C . LEU A 1 92 ? -15.737 3.159 19.797 1.00 96.06 92 LEU A C 1
ATOM 725 O O . LEU A 1 92 ? -15.582 3.324 21.006 1.00 96.06 92 LEU A O 1
ATOM 729 N N . LEU A 1 93 ? -14.713 3.169 18.937 1.00 96.31 93 LEU A N 1
ATOM 730 C CA . LEU A 1 93 ? -13.307 3.253 19.338 1.00 96.31 93 LEU A CA 1
ATOM 731 C C . LEU A 1 93 ? -13.009 4.375 20.362 1.00 96.31 93 LEU A C 1
ATOM 733 O O . LEU A 1 93 ? -12.344 4.076 21.353 1.00 96.31 93 LEU A O 1
ATOM 737 N N . PRO A 1 94 ? -13.525 5.620 20.227 1.00 95.50 94 PRO A N 1
ATOM 738 C CA . PRO A 1 94 ? -13.273 6.683 21.206 1.00 95.50 94 PRO A CA 1
ATOM 739 C C . PRO A 1 94 ? -13.793 6.421 22.630 1.00 95.50 94 PRO A C 1
ATOM 741 O O . PRO A 1 94 ? -13.459 7.178 23.538 1.00 95.50 94 PRO A O 1
ATOM 744 N N . ARG A 1 95 ? -14.639 5.403 22.843 1.00 94.00 95 ARG A N 1
ATOM 745 C CA . ARG A 1 95 ? -15.152 5.037 24.176 1.00 94.00 95 ARG A CA 1
ATOM 746 C C . ARG A 1 95 ? -14.137 4.256 25.006 1.00 94.00 95 ARG A C 1
ATOM 748 O O . ARG A 1 95 ? -14.249 4.247 26.228 1.00 94.00 95 ARG A O 1
ATOM 755 N N . TYR A 1 96 ? -13.174 3.615 24.353 1.00 93.19 96 TYR A N 1
ATOM 756 C CA . TYR A 1 96 ? -12.190 2.760 25.000 1.00 93.19 96 TYR A CA 1
ATOM 757 C C . TYR A 1 96 ? -10.894 3.527 25.236 1.00 93.19 96 TYR A C 1
ATOM 759 O O . TYR A 1 96 ? -10.443 4.293 24.382 1.00 93.19 96 TYR A O 1
ATOM 767 N N . THR A 1 97 ? -10.276 3.323 26.398 1.00 90.62 97 THR A N 1
ATOM 768 C CA . THR A 1 97 ? -8.979 3.942 26.679 1.00 90.62 97 THR A CA 1
ATOM 769 C C . THR A 1 97 ? -7.902 3.327 25.779 1.00 90.62 97 THR A C 1
ATOM 771 O O . THR A 1 97 ? -7.951 2.116 25.532 1.00 90.62 97 THR A O 1
ATOM 774 N N . PRO A 1 98 ? -6.913 4.108 25.303 1.00 86.62 98 PRO A N 1
ATOM 775 C CA . PRO A 1 98 ? -5.834 3.598 24.453 1.00 86.62 98 PRO A CA 1
ATOM 776 C C . PRO A 1 98 ? -5.066 2.405 25.039 1.00 86.62 98 PRO A C 1
ATOM 778 O O . PRO A 1 98 ? -4.525 1.595 24.289 1.00 86.62 98 PRO A O 1
ATOM 781 N N . GLU A 1 99 ? -5.027 2.290 26.369 1.00 86.44 99 GLU A N 1
ATOM 782 C CA . GLU A 1 99 ? -4.356 1.219 27.110 1.00 86.44 99 GLU A CA 1
ATOM 783 C C . GLU A 1 99 ? -5.186 -0.071 27.229 1.00 86.44 99 GLU A C 1
ATOM 785 O O . GLU A 1 99 ? -4.664 -1.084 27.689 1.00 86.44 99 GLU A O 1
ATOM 790 N N . SER A 1 100 ? -6.468 -0.056 26.852 1.00 92.12 100 SER A N 1
ATOM 791 C CA . SER A 1 100 ? -7.337 -1.234 26.955 1.00 92.12 100 SER A CA 1
ATOM 792 C C . SER A 1 100 ? -7.085 -2.254 25.835 1.00 92.12 100 SER A C 1
ATOM 794 O O . SER A 1 100 ? -6.794 -1.902 24.686 1.00 92.12 100 SER A O 1
ATOM 796 N N . GLU A 1 101 ? -7.265 -3.541 26.150 1.00 92.19 101 GLU A N 1
ATOM 797 C CA . GLU A 1 101 ? -7.196 -4.627 25.159 1.00 92.19 101 GLU A CA 1
ATOM 798 C C . GLU A 1 101 ? -8.273 -4.478 24.078 1.00 92.19 101 GLU A C 1
ATOM 800 O O . GLU A 1 101 ? -8.006 -4.700 22.898 1.00 92.19 101 GLU A O 1
ATOM 805 N N . VAL A 1 102 ? -9.473 -4.007 24.445 1.00 95.00 102 VAL A N 1
ATOM 806 C CA . VAL A 1 102 ? -10.543 -3.731 23.475 1.00 95.00 102 VAL A CA 1
ATOM 807 C C . VAL A 1 102 ? -10.107 -2.671 22.472 1.00 95.00 102 VAL A C 1
ATOM 809 O O . VAL A 1 102 ? -10.224 -2.905 21.272 1.00 95.00 102 VAL A O 1
ATOM 812 N N . HIS A 1 103 ? -9.531 -1.551 22.922 1.00 94.88 103 HIS A N 1
ATOM 813 C CA . HIS A 1 103 ? -9.010 -0.531 22.010 1.00 94.88 103 HIS A CA 1
ATOM 814 C C . HIS A 1 103 ? -7.955 -1.118 21.062 1.00 94.88 103 HIS A C 1
ATOM 816 O O . HIS A 1 103 ? -8.010 -0.896 19.852 1.00 94.88 103 HIS A O 1
ATOM 822 N N . THR A 1 104 ? -7.019 -1.916 21.583 1.00 94.25 104 THR A N 1
ATOM 823 C CA . THR A 1 104 ? -5.993 -2.580 20.764 1.00 94.25 104 THR A CA 1
ATOM 824 C C . THR A 1 104 ? -6.599 -3.527 19.722 1.00 94.25 104 THR A C 1
ATOM 826 O O . THR A 1 104 ? -6.224 -3.444 18.548 1.00 94.25 104 THR A O 1
ATOM 829 N N . ARG A 1 105 ? -7.555 -4.384 20.101 1.00 95.81 105 ARG A N 1
ATOM 830 C CA . ARG A 1 105 ? -8.241 -5.297 19.169 1.00 95.81 105 ARG A CA 1
ATOM 831 C C . ARG A 1 105 ? -9.040 -4.542 18.110 1.00 95.81 105 ARG A C 1
ATOM 833 O O . ARG A 1 105 ? -8.941 -4.878 16.933 1.00 95.81 105 ARG A O 1
ATOM 840 N N . VAL A 1 106 ? -9.766 -3.494 18.500 1.00 96.94 106 VAL A N 1
ATOM 841 C CA . VAL A 1 106 ? -10.562 -2.663 17.583 1.00 96.94 106 VAL A CA 1
ATOM 842 C C . VAL A 1 106 ? -9.664 -1.960 16.566 1.00 96.94 106 VAL A C 1
ATOM 844 O O . VAL A 1 106 ? -9.936 -2.026 15.371 1.00 96.94 106 VAL A O 1
ATOM 847 N N . VAL A 1 107 ? -8.559 -1.341 16.998 1.00 97.12 107 VAL A N 1
ATOM 848 C CA . VAL A 1 107 ? -7.584 -0.710 16.088 1.00 97.12 107 VAL A CA 1
ATOM 849 C C . VAL A 1 107 ? -7.005 -1.727 15.108 1.00 97.12 107 VAL A C 1
ATOM 851 O O . VAL A 1 107 ? -6.941 -1.455 13.909 1.00 97.12 107 VAL A O 1
ATOM 854 N N . LYS A 1 108 ? -6.627 -2.913 15.595 1.00 96.12 108 LYS A N 1
ATOM 855 C CA . LYS A 1 108 ? -6.122 -4.002 14.750 1.00 96.12 108 LYS A CA 1
ATOM 856 C C . LYS A 1 108 ? -7.170 -4.452 13.723 1.00 96.12 108 LYS A C 1
ATOM 858 O O . LYS A 1 108 ? -6.823 -4.664 12.563 1.00 96.12 108 LYS A O 1
ATOM 863 N N . PHE A 1 109 ? -8.439 -4.565 14.117 1.00 97.38 109 PHE A N 1
ATOM 864 C CA . PHE A 1 109 ? -9.521 -4.972 13.215 1.00 97.38 109 PHE A CA 1
ATOM 865 C C . PHE A 1 109 ? -9.828 -3.891 12.169 1.00 97.38 109 PHE A C 1
ATOM 867 O O . PHE A 1 109 ? -9.978 -4.186 10.986 1.00 97.38 109 PHE A O 1
ATOM 874 N N . LEU A 1 110 ? -9.833 -2.616 12.569 1.00 97.69 110 LEU A N 1
ATOM 875 C CA . LEU A 1 110 ? -9.965 -1.492 11.640 1.00 97.69 110 LEU A CA 1
ATOM 876 C C . LEU A 1 110 ? -8.809 -1.458 10.637 1.00 97.69 110 LEU A C 1
ATOM 878 O O . LEU A 1 110 ? -9.041 -1.276 9.447 1.00 97.69 110 LEU A O 1
ATOM 882 N N . PHE A 1 111 ? -7.571 -1.683 11.082 1.00 95.94 111 PHE A N 1
ATOM 883 C CA . PHE A 1 111 ? -6.425 -1.815 10.180 1.00 95.94 111 PHE A CA 1
ATOM 884 C C . PHE A 1 111 ? -6.619 -2.966 9.178 1.00 95.94 111 PHE A C 1
ATOM 886 O O . PHE A 1 111 ? -6.374 -2.797 7.982 1.00 95.94 111 PHE A O 1
ATOM 893 N N . LEU A 1 112 ? -7.119 -4.115 9.637 1.00 94.62 112 LEU A N 1
ATOM 894 C CA . LEU A 1 112 ? -7.427 -5.260 8.782 1.00 94.62 112 LEU A CA 1
ATOM 895 C C . LEU A 1 112 ? -8.481 -4.917 7.716 1.00 94.62 112 LEU A C 1
ATOM 897 O O . LEU A 1 112 ? -8.247 -5.184 6.540 1.00 94.62 112 LEU A O 1
ATOM 901 N N . ILE A 1 113 ? -9.581 -4.254 8.089 1.00 95.12 113 ILE A N 1
ATOM 902 C CA . ILE A 1 113 ? -10.605 -3.786 7.138 1.00 95.12 113 ILE A CA 1
ATOM 903 C C . ILE A 1 113 ? -9.997 -2.821 6.113 1.00 95.12 113 ILE A C 1
ATOM 905 O O . ILE A 1 113 ? -10.179 -2.983 4.905 1.00 95.12 113 ILE A O 1
ATOM 909 N N . MET A 1 114 ? -9.261 -1.814 6.588 1.00 94.44 114 MET A N 1
ATOM 910 C CA . MET A 1 114 ? -8.724 -0.759 5.727 1.00 94.44 114 MET A CA 1
ATOM 911 C C . MET A 1 114 ? -7.615 -1.257 4.796 1.00 94.44 114 MET A C 1
ATOM 913 O O . MET A 1 114 ? -7.387 -0.649 3.756 1.00 94.44 114 MET A O 1
ATOM 917 N N . SER A 1 115 ? -6.961 -2.371 5.129 1.00 91.75 115 SER A N 1
ATOM 918 C CA . SER A 1 115 ? -5.911 -2.986 4.307 1.00 91.75 115 SER A CA 1
ATOM 919 C C . SER A 1 115 ? -6.425 -3.954 3.233 1.00 91.75 115 SER A C 1
ATOM 921 O O . SER A 1 115 ? -5.626 -4.552 2.510 1.00 91.75 115 SER A O 1
ATOM 923 N N . ARG A 1 116 ? -7.747 -4.116 3.070 1.00 89.88 116 ARG A N 1
ATOM 924 C CA . ARG A 1 116 ? -8.313 -4.959 2.004 1.00 89.88 116 ARG A CA 1
ATOM 925 C C . ARG A 1 116 ? -8.109 -4.319 0.622 1.00 89.88 116 ARG A C 1
ATOM 927 O O . ARG A 1 116 ? -8.502 -3.178 0.390 1.00 89.88 116 ARG A O 1
ATOM 934 N N . LEU A 1 117 ? -7.609 -5.101 -0.344 1.00 83.19 117 LEU A N 1
ATOM 935 C CA . LEU A 1 117 ? -7.255 -4.667 -1.714 1.00 83.19 117 LEU A CA 1
ATOM 936 C C . LEU A 1 117 ? -8.346 -3.862 -2.440 1.00 83.19 117 LEU A C 1
ATOM 938 O O . LEU A 1 117 ? -8.049 -3.007 -3.274 1.00 83.19 117 LEU A O 1
ATOM 942 N N . THR A 1 118 ? -9.619 -4.131 -2.155 1.00 85.38 118 THR A N 1
ATOM 943 C CA . THR A 1 118 ? -10.744 -3.496 -2.855 1.00 85.38 118 THR A CA 1
ATOM 944 C C . THR A 1 118 ? -11.573 -2.557 -1.986 1.00 85.38 118 THR A C 1
ATOM 946 O O . THR A 1 118 ? -12.618 -2.095 -2.442 1.00 85.38 118 THR A O 1
ATOM 949 N N . ILE A 1 119 ? -11.084 -2.182 -0.795 1.00 90.38 119 ILE A N 1
ATOM 950 C CA . ILE A 1 119 ? -11.825 -1.347 0.170 1.00 90.38 119 ILE A CA 1
ATOM 951 C C . ILE A 1 119 ? -12.251 0.005 -0.404 1.00 90.38 119 ILE A C 1
ATOM 953 O O . ILE A 1 119 ? -13.225 0.599 0.040 1.00 90.38 119 ILE A O 1
ATOM 957 N N . ARG A 1 120 ? -11.571 0.484 -1.445 1.00 87.50 120 ARG A N 1
ATOM 958 C CA . ARG A 1 120 ? -11.872 1.758 -2.110 1.00 87.50 120 ARG A CA 1
ATOM 959 C C . ARG A 1 120 ? -12.901 1.647 -3.240 1.00 87.50 120 ARG A C 1
ATOM 961 O O . ARG A 1 120 ? -13.357 2.674 -3.732 1.00 87.50 120 ARG A O 1
ATOM 968 N N . LYS A 1 121 ? -13.275 0.436 -3.682 1.00 87.06 121 LYS A N 1
ATOM 969 C CA . LYS A 1 121 ? -14.234 0.253 -4.790 1.00 87.06 121 LYS A CA 1
ATOM 970 C C . LYS A 1 121 ? -15.648 0.702 -4.410 1.00 87.06 121 LYS A C 1
ATOM 972 O O . LYS A 1 121 ? -16.341 1.280 -5.244 1.00 87.06 121 LYS A O 1
ATOM 977 N N . GLY A 1 122 ? -16.068 0.487 -3.163 1.00 85.69 122 GLY A N 1
ATOM 978 C CA . GLY A 1 122 ? -17.339 0.975 -2.624 1.00 85.69 122 GLY A CA 1
ATOM 979 C C . GLY A 1 122 ? -17.260 2.440 -2.202 1.00 85.69 122 GLY A C 1
ATOM 980 O O . GLY A 1 122 ? -17.404 2.727 -1.021 1.00 85.69 122 GLY A O 1
ATOM 981 N N . LYS A 1 123 ? -17.003 3.351 -3.151 1.00 89.94 123 LYS A N 1
ATOM 982 C CA . LYS A 1 123 ? -16.669 4.772 -2.925 1.00 89.94 123 LYS A CA 1
ATOM 983 C C . LYS A 1 123 ? -17.437 5.436 -1.770 1.00 89.94 123 LYS A C 1
ATOM 985 O O . LYS A 1 123 ? -16.804 5.946 -0.854 1.00 89.94 123 LYS A O 1
ATOM 990 N N . ASP A 1 124 ? -18.768 5.400 -1.787 1.00 93.75 124 ASP A N 1
ATOM 991 C CA . ASP A 1 124 ? -19.587 6.083 -0.772 1.00 93.75 124 ASP A CA 1
ATOM 992 C C . ASP A 1 124 ? -19.474 5.425 0.613 1.00 93.75 124 ASP A C 1
ATOM 994 O O . ASP A 1 124 ? -19.385 6.116 1.627 1.00 93.75 124 ASP A O 1
ATOM 998 N N . ALA A 1 125 ? -19.426 4.091 0.662 1.00 94.00 125 ALA A N 1
ATOM 999 C CA . ALA A 1 125 ? -19.256 3.339 1.905 1.00 94.00 125 ALA A CA 1
ATOM 1000 C C . ALA A 1 125 ? -17.847 3.528 2.491 1.00 94.00 125 ALA A C 1
ATOM 1002 O O . ALA A 1 125 ? -17.690 3.715 3.696 1.00 94.00 125 ALA A O 1
ATOM 1003 N N . TYR A 1 126 ? -16.828 3.563 1.629 1.00 95.19 126 TYR A N 1
ATOM 1004 C CA . TYR A 1 126 ? -15.460 3.895 2.007 1.00 95.19 126 TYR A CA 1
ATOM 1005 C C . TYR A 1 126 ? -15.371 5.304 2.602 1.00 95.19 126 TYR A C 1
ATOM 1007 O O . TYR A 1 126 ? -14.847 5.459 3.700 1.00 95.19 126 TYR A O 1
ATOM 1015 N N . GLU A 1 127 ? -15.923 6.318 1.929 1.00 94.88 127 GLU A N 1
ATOM 1016 C CA . GLU A 1 127 ? -15.871 7.702 2.419 1.00 94.88 127 GLU A CA 1
ATOM 1017 C C . GLU A 1 127 ? -16.639 7.878 3.742 1.00 94.88 127 GLU A C 1
ATOM 1019 O O . GLU A 1 127 ? -16.192 8.611 4.633 1.00 94.88 127 GLU A O 1
ATOM 1024 N N . ASN A 1 128 ? -17.758 7.165 3.925 1.00 95.25 128 ASN A N 1
ATOM 1025 C CA . ASN A 1 128 ? -18.475 7.147 5.199 1.00 95.25 128 ASN A CA 1
ATOM 1026 C C . ASN A 1 128 ? -17.617 6.535 6.318 1.00 95.25 128 ASN A C 1
ATOM 1028 O O . ASN A 1 128 ? -17.444 7.156 7.368 1.00 95.25 128 ASN A O 1
ATOM 1032 N N . LEU A 1 129 ? -17.009 5.368 6.077 1.00 96.75 129 LEU A N 1
ATOM 1033 C CA . LEU A 1 129 ? -16.092 4.729 7.022 1.00 96.75 129 LEU A CA 1
ATOM 1034 C C . LEU A 1 129 ? -14.913 5.647 7.379 1.00 96.75 129 LEU A C 1
ATOM 1036 O O . LEU A 1 129 ? -14.637 5.869 8.559 1.00 96.75 129 LEU A O 1
ATOM 1040 N N . THR A 1 130 ? -14.248 6.249 6.390 1.00 96.19 130 THR A N 1
ATOM 1041 C CA . THR A 1 130 ? -13.126 7.162 6.654 1.00 96.19 130 THR A CA 1
ATOM 1042 C C . THR A 1 130 ? -13.550 8.405 7.423 1.00 96.19 130 THR A C 1
ATOM 1044 O O . THR A 1 130 ? -12.797 8.869 8.274 1.00 96.19 130 THR A O 1
ATOM 1047 N N . THR A 1 131 ? -14.768 8.908 7.198 1.00 96.00 131 THR A N 1
ATOM 1048 C CA . THR A 1 131 ? -15.329 10.022 7.976 1.00 96.00 131 THR A CA 1
ATOM 1049 C C . THR A 1 131 ? -15.513 9.633 9.443 1.00 96.00 131 THR A C 1
ATOM 1051 O O . THR A 1 131 ? -15.154 10.402 10.332 1.00 96.00 131 THR A O 1
ATOM 1054 N N . LYS A 1 132 ? -16.012 8.423 9.728 1.00 96.94 132 LYS A N 1
ATOM 1055 C CA . LYS A 1 132 ? -16.151 7.927 11.109 1.00 96.94 132 LYS A CA 1
ATOM 1056 C C . LYS A 1 132 ? -14.804 7.783 11.813 1.00 96.94 132 LYS A C 1
ATOM 1058 O O . LYS A 1 132 ? -14.689 8.141 12.983 1.00 96.94 132 LYS A O 1
ATOM 1063 N N . LEU A 1 133 ? -13.774 7.341 11.092 1.00 97.31 133 LEU A N 1
ATOM 1064 C CA . LEU A 1 133 ? -12.418 7.196 11.628 1.00 97.31 133 LEU A CA 1
ATOM 1065 C C . LEU A 1 133 ? -11.782 8.530 12.064 1.00 97.31 133 LEU A C 1
ATOM 1067 O O . LEU A 1 133 ? -10.871 8.520 12.892 1.00 97.31 133 LEU A O 1
ATOM 1071 N N . GLN A 1 134 ? -12.250 9.679 11.562 1.00 96.06 134 GLN A N 1
ATOM 1072 C CA . GLN A 1 134 ? -11.670 10.989 11.896 1.00 96.06 134 GLN A CA 1
ATOM 1073 C C . GLN A 1 134 ? -11.729 11.312 13.394 1.00 96.06 134 GLN A C 1
ATOM 1075 O O . GLN A 1 134 ? -10.801 11.919 13.930 1.00 96.06 134 GLN A O 1
ATOM 1080 N N . ALA A 1 135 ? -12.773 10.857 14.096 1.00 94.69 135 ALA A N 1
ATOM 1081 C CA . ALA A 1 135 ? -12.901 11.050 15.542 1.00 94.69 135 ALA A CA 1
ATOM 1082 C C . ALA A 1 135 ? -11.762 10.381 16.338 1.00 94.69 135 ALA A C 1
ATOM 1084 O O . ALA A 1 135 ? -11.466 10.787 17.462 1.00 94.69 135 ALA A O 1
ATOM 1085 N N . SER A 1 136 ? -11.095 9.388 15.744 1.00 96.38 136 SER A N 1
ATOM 1086 C CA . SER A 1 136 ? -10.031 8.595 16.360 1.00 96.38 136 SER A CA 1
ATOM 1087 C C . SER A 1 136 ? -8.621 8.984 15.905 1.00 96.38 136 SER A C 1
ATOM 1089 O O . SER A 1 136 ? -7.657 8.352 16.334 1.00 96.38 136 SER A O 1
ATOM 1091 N N . ILE A 1 137 ? -8.454 10.048 15.106 1.00 96.06 137 ILE A N 1
ATOM 1092 C CA . ILE A 1 137 ? -7.129 10.544 14.681 1.00 96.06 137 ILE A CA 1
ATOM 1093 C C . ILE A 1 137 ? -6.151 10.720 15.862 1.00 96.06 137 ILE A C 1
ATOM 1095 O O . ILE A 1 137 ? -5.017 10.245 15.750 1.00 96.06 137 ILE A O 1
ATOM 1099 N N . PRO A 1 138 ? -6.534 11.319 17.015 1.00 94.94 138 PRO A N 1
ATOM 1100 C CA . PRO A 1 138 ? -5.624 11.434 18.156 1.00 94.94 138 PRO A CA 1
ATOM 1101 C C . PRO A 1 138 ? -5.106 10.079 18.659 1.00 94.94 138 PRO A C 1
ATOM 1103 O O . PRO A 1 138 ? -3.919 9.947 18.960 1.00 94.94 138 PRO A O 1
ATOM 1106 N N . ALA A 1 139 ? -5.972 9.061 18.697 1.00 94.62 139 ALA A N 1
ATOM 1107 C CA . ALA A 1 139 ? -5.596 7.705 19.086 1.00 94.62 139 ALA A CA 1
ATOM 1108 C C . ALA A 1 139 ? -4.662 7.066 18.048 1.00 94.62 139 ALA A C 1
ATOM 1110 O O . ALA A 1 139 ? -3.691 6.406 18.416 1.00 94.62 139 ALA A O 1
ATOM 1111 N N . PHE A 1 140 ? -4.879 7.318 16.754 1.00 96.94 140 PHE A N 1
ATOM 1112 C CA . PHE A 1 140 ? -3.985 6.827 15.704 1.00 96.94 140 PHE A CA 1
ATOM 1113 C C . PHE A 1 140 ? -2.602 7.482 15.752 1.00 96.94 140 PHE A C 1
ATOM 1115 O O . PHE A 1 140 ? -1.611 6.781 15.559 1.00 96.94 140 PHE A O 1
ATOM 1122 N N . TYR A 1 141 ? -2.488 8.769 16.104 1.00 97.06 141 TYR A N 1
ATOM 1123 C CA . TYR A 1 141 ? -1.179 9.387 16.362 1.00 97.06 141 TYR A CA 1
ATOM 1124 C C . TYR A 1 141 ? -0.462 8.762 17.558 1.00 97.06 141 TYR A C 1
ATOM 1126 O O . TYR A 1 141 ? 0.735 8.481 17.472 1.00 97.06 141 TYR A O 1
ATOM 1134 N N . GLN A 1 142 ? -1.173 8.519 18.664 1.00 94.31 142 GLN A N 1
ATOM 1135 C CA . GLN A 1 142 ? -0.598 7.841 19.831 1.00 94.31 142 GLN A CA 1
ATOM 1136 C C . GLN A 1 142 ? -0.118 6.435 19.466 1.00 94.31 142 GLN A C 1
ATOM 1138 O O . GLN A 1 142 ? 1.015 6.064 19.774 1.00 94.31 142 GLN A O 1
ATOM 1143 N N . ARG A 1 143 ? -0.944 5.685 18.730 1.00 95.12 143 ARG A N 1
ATOM 1144 C CA . ARG A 1 143 ? -0.614 4.351 18.234 1.00 95.12 143 ARG A CA 1
ATOM 1145 C C . ARG A 1 143 ? 0.598 4.383 17.304 1.00 95.12 143 ARG A C 1
ATOM 1147 O O . ARG A 1 143 ? 1.536 3.627 17.517 1.00 95.12 143 ARG A O 1
ATOM 1154 N N . ALA A 1 144 ? 0.649 5.314 16.352 1.00 96.06 144 ALA A N 1
ATOM 1155 C CA . ALA A 1 144 ? 1.777 5.499 15.437 1.00 96.06 144 ALA A CA 1
ATOM 1156 C C . ALA A 1 144 ? 3.087 5.885 16.152 1.00 96.06 144 ALA A C 1
ATOM 1158 O O . ALA A 1 144 ? 4.189 5.551 15.704 1.00 96.06 144 ALA A O 1
ATOM 1159 N N . ALA A 1 145 ? 2.993 6.567 17.294 1.00 94.81 145 ALA A N 1
ATOM 1160 C CA . ALA A 1 145 ? 4.137 6.912 18.130 1.00 94.81 145 ALA A CA 1
ATOM 1161 C C . ALA A 1 145 ? 4.641 5.747 19.004 1.00 94.81 145 ALA A C 1
ATOM 1163 O O . ALA A 1 145 ? 5.718 5.871 19.588 1.00 94.81 145 ALA A O 1
ATOM 1164 N N . HIS A 1 146 ? 3.927 4.618 19.061 1.00 94.62 146 HIS A N 1
ATOM 1165 C CA . HIS A 1 146 ? 4.268 3.479 19.912 1.00 94.62 146 HIS A CA 1
ATOM 1166 C C . HIS A 1 146 ? 5.686 2.927 19.620 1.00 94.62 146 HIS A C 1
ATOM 1168 O O . HIS A 1 146 ? 6.114 2.933 18.458 1.00 94.62 146 HIS A O 1
ATOM 1174 N N . PRO A 1 147 ? 6.447 2.483 20.644 1.00 91.50 147 PRO A N 1
ATOM 1175 C CA . PRO A 1 147 ? 7.807 1.962 20.465 1.00 91.50 147 PRO A CA 1
ATOM 1176 C C . PRO A 1 147 ? 7.868 0.616 19.732 1.00 91.50 147 PRO A C 1
ATOM 1178 O O . PRO A 1 147 ? 8.834 0.362 19.024 1.00 91.50 147 PRO A O 1
ATOM 1181 N N . ASP A 1 148 ? 6.855 -0.237 19.898 1.00 92.00 148 ASP A N 1
ATOM 1182 C CA . ASP A 1 148 ? 6.702 -1.461 19.102 1.00 92.00 148 ASP A CA 1
ATOM 1183 C C . ASP A 1 148 ? 6.237 -1.111 17.684 1.00 92.00 148 ASP A C 1
ATOM 1185 O O . ASP A 1 148 ? 5.167 -0.513 17.507 1.00 92.00 148 ASP A O 1
ATOM 1189 N N . ASP A 1 149 ? 7.036 -1.509 16.693 1.00 90.75 149 ASP A N 1
ATOM 1190 C CA . ASP A 1 149 ? 6.747 -1.301 15.281 1.00 90.75 149 ASP A CA 1
ATOM 1191 C C . ASP A 1 149 ? 5.395 -1.902 14.893 1.00 90.75 149 ASP A C 1
ATOM 1193 O O . ASP A 1 149 ? 4.623 -1.223 14.234 1.00 90.75 149 ASP A O 1
ATOM 1197 N N . LYS A 1 150 ? 5.027 -3.106 15.350 1.00 89.62 150 LYS A N 1
ATOM 1198 C CA . LYS A 1 150 ? 3.751 -3.737 14.960 1.00 89.62 150 LYS A CA 1
ATOM 1199 C C . LYS A 1 150 ? 2.565 -2.797 15.188 1.00 89.62 150 LYS A C 1
ATOM 1201 O O . LYS A 1 150 ? 1.752 -2.586 14.293 1.00 89.62 150 LYS A O 1
ATOM 1206 N N . PHE A 1 151 ? 2.519 -2.186 16.366 1.00 92.38 151 PHE A N 1
ATOM 1207 C CA . PHE A 1 151 ? 1.477 -1.237 16.737 1.00 92.38 151 PHE A CA 1
ATOM 1208 C C . PHE A 1 151 ? 1.634 0.105 16.027 1.00 92.38 151 PHE A C 1
ATOM 1210 O O . PHE A 1 151 ? 0.648 0.672 15.560 1.00 92.38 151 PHE A O 1
ATOM 1217 N N . ALA A 1 152 ? 2.863 0.602 15.888 1.00 94.38 152 ALA A N 1
ATOM 1218 C CA . ALA A 1 152 ? 3.116 1.854 15.188 1.00 94.38 152 ALA A CA 1
ATOM 1219 C C . ALA A 1 152 ? 2.597 1.844 13.745 1.00 94.38 152 ALA A C 1
ATOM 1221 O O . ALA A 1 152 ? 2.046 2.838 13.275 1.00 94.38 152 ALA A O 1
ATOM 1222 N N . LEU A 1 153 ? 2.749 0.725 13.046 1.00 93.50 153 LEU A N 1
ATOM 1223 C CA . LEU A 1 153 ? 2.407 0.608 11.631 1.00 93.50 153 LEU A CA 1
ATOM 1224 C C . LEU A 1 153 ? 0.896 0.606 11.408 1.00 93.50 153 LEU A C 1
ATOM 1226 O O . LEU A 1 153 ? 0.434 1.261 10.479 1.00 93.50 153 LEU A O 1
ATOM 1230 N N . GLU A 1 154 ? 0.132 -0.038 12.296 1.00 95.06 154 GLU A N 1
ATOM 1231 C CA . GLU A 1 154 ? -1.336 0.036 12.304 1.00 95.06 154 GLU A CA 1
ATOM 1232 C C . GLU A 1 154 ? -1.796 1.499 12.400 1.00 95.06 154 GLU A C 1
ATOM 1234 O O . GLU A 1 154 ? -2.625 1.951 11.612 1.00 95.06 154 GLU A O 1
ATOM 1239 N N . GLY A 1 155 ? -1.202 2.269 13.322 1.00 96.44 155 GLY A N 1
ATOM 1240 C CA . GLY A 1 155 ? -1.503 3.692 13.488 1.00 96.44 155 GLY A CA 1
ATOM 1241 C C . GLY A 1 155 ? -1.111 4.533 12.271 1.00 96.44 155 GLY A C 1
ATOM 1242 O O . GLY A 1 155 ? -1.904 5.351 11.813 1.00 96.44 155 GLY A O 1
ATOM 1243 N N . ILE A 1 156 ? 0.088 4.314 11.715 1.00 97.12 156 ILE A N 1
ATOM 1244 C CA . ILE A 1 156 ? 0.563 5.011 10.507 1.00 97.12 156 ILE A CA 1
ATOM 1245 C C . ILE A 1 156 ? -0.374 4.739 9.322 1.00 97.12 156 ILE A C 1
ATOM 1247 O O . ILE A 1 156 ? -0.757 5.672 8.620 1.00 97.12 156 ILE A O 1
ATOM 1251 N N . TYR A 1 157 ? -0.775 3.484 9.120 1.00 95.88 157 TYR A N 1
ATOM 1252 C CA . TYR A 1 157 ? -1.671 3.110 8.032 1.00 95.88 157 TYR A CA 1
ATOM 1253 C C . TYR A 1 157 ? -3.077 3.681 8.225 1.00 95.88 157 TYR A C 1
ATOM 1255 O O . TYR A 1 157 ? -3.648 4.232 7.295 1.00 95.88 157 TYR A O 1
ATOM 1263 N N . LEU A 1 158 ? -3.643 3.635 9.433 1.00 97.00 158 LEU A N 1
ATOM 1264 C CA . LEU A 1 158 ? -4.966 4.220 9.686 1.00 97.00 158 LEU A CA 1
ATOM 1265 C C . LEU A 1 158 ? -4.980 5.745 9.492 1.00 97.00 158 LEU A C 1
ATOM 1267 O O . LEU A 1 158 ? -5.983 6.292 9.027 1.00 97.00 158 LEU A O 1
ATOM 1271 N N . LEU A 1 159 ? -3.861 6.429 9.759 1.00 97.31 159 LEU A N 1
ATOM 1272 C CA . LEU A 1 159 ? -3.705 7.857 9.462 1.00 97.31 159 LEU A CA 1
ATOM 1273 C C . LEU A 1 159 ? -3.741 8.174 7.960 1.00 97.31 159 LEU A C 1
ATOM 1275 O O . LEU A 1 159 ? -4.187 9.267 7.618 1.00 97.31 159 LEU A O 1
ATOM 1279 N N . LEU A 1 160 ? -3.356 7.243 7.073 1.00 95.56 160 LEU A N 1
ATOM 1280 C CA . LEU A 1 160 ? -3.531 7.399 5.618 1.00 95.56 160 LEU A CA 1
ATOM 1281 C C . LEU A 1 160 ? -4.986 7.725 5.273 1.00 95.56 160 LEU A C 1
ATOM 1283 O O . LEU A 1 160 ? -5.267 8.574 4.433 1.00 95.56 160 LEU A O 1
ATOM 1287 N N . HIS A 1 161 ? -5.908 7.035 5.939 1.00 94.75 161 HIS A N 1
ATOM 1288 C CA . HIS A 1 161 ? -7.326 7.086 5.631 1.00 94.75 161 HIS A CA 1
ATOM 1289 C C . HIS A 1 161 ? -8.053 8.144 6.458 1.00 94.75 161 HIS A C 1
ATOM 1291 O O . HIS A 1 161 ? -8.742 9.002 5.910 1.00 94.75 161 HIS A O 1
ATOM 1297 N N . ALA A 1 162 ? -7.884 8.105 7.780 1.00 96.12 162 ALA A N 1
ATOM 1298 C CA . ALA A 1 162 ? -8.558 9.019 8.694 1.00 96.12 162 ALA A CA 1
ATOM 1299 C C . ALA A 1 162 ? -7.998 10.444 8.581 1.00 96.12 162 ALA A C 1
ATOM 1301 O O . ALA A 1 162 ? -8.743 11.418 8.570 1.00 96.12 162 ALA A O 1
ATOM 1302 N N . GLY A 1 163 ? -6.673 10.561 8.471 1.00 94.31 163 GLY A N 1
ATOM 1303 C CA . GLY A 1 163 ? -5.938 11.822 8.462 1.00 94.31 163 GLY A CA 1
ATOM 1304 C C . GLY A 1 163 ? -5.668 12.390 7.070 1.00 94.31 163 GLY A C 1
ATOM 1305 O O . GLY A 1 163 ? -4.863 13.316 6.969 1.00 94.31 163 GLY A O 1
ATOM 1306 N N . ARG A 1 164 ? -6.310 11.867 6.010 1.00 91.62 164 ARG A N 1
ATOM 1307 C CA . ARG A 1 164 ? -6.030 12.212 4.600 1.00 91.62 164 ARG A CA 1
ATOM 1308 C C . ARG A 1 164 ? -6.047 13.716 4.322 1.00 91.62 164 ARG A C 1
ATOM 1310 O O . ARG A 1 164 ? -5.220 14.220 3.575 1.00 91.62 164 ARG A O 1
ATOM 1317 N N . THR A 1 165 ? -6.994 14.433 4.923 1.00 88.75 165 THR A N 1
ATOM 1318 C CA . THR A 1 165 ? -7.191 15.879 4.722 1.00 88.75 165 THR A CA 1
ATOM 1319 C C . THR A 1 165 ? -6.595 16.733 5.842 1.00 88.75 165 THR A C 1
ATOM 1321 O O . THR A 1 165 ? -6.821 17.940 5.864 1.00 88.75 165 THR A O 1
ATOM 1324 N N . ALA A 1 166 ? -5.879 16.123 6.789 1.00 92.00 166 ALA A N 1
ATOM 1325 C CA . ALA A 1 166 ? -5.321 16.782 7.962 1.00 92.00 166 ALA A CA 1
ATOM 1326 C C . ALA A 1 166 ? -3.835 17.123 7.714 1.00 92.00 166 ALA A C 1
ATOM 1328 O O . ALA A 1 166 ? -3.010 16.205 7.644 1.00 92.00 166 ALA A O 1
ATOM 1329 N N . PRO A 1 167 ? -3.451 18.410 7.570 1.00 92.31 167 PRO A N 1
ATOM 1330 C CA . PRO A 1 167 ? -2.064 18.804 7.293 1.00 92.31 167 PRO A CA 1
ATOM 1331 C C . PRO A 1 167 ? -1.057 18.297 8.335 1.00 92.31 167 PRO A C 1
ATOM 1333 O O . PRO A 1 167 ? 0.086 17.970 8.012 1.00 92.31 167 PRO A O 1
ATOM 1336 N N . GLU A 1 168 ? -1.483 18.186 9.592 1.00 96.06 168 GLU A N 1
ATOM 1337 C CA . GLU A 1 168 ? -0.707 17.619 10.691 1.00 96.06 168 GLU A CA 1
ATOM 1338 C C . GLU A 1 168 ? -0.256 16.171 10.438 1.00 96.06 168 GLU A C 1
ATOM 1340 O O . GLU A 1 168 ? 0.807 15.781 10.925 1.00 96.06 168 GLU A O 1
ATOM 1345 N N . THR A 1 169 ? -0.987 15.391 9.630 1.00 97.25 169 THR A N 1
ATOM 1346 C CA . THR A 1 169 ? -0.603 14.021 9.260 1.00 97.25 169 THR A CA 1
ATOM 1347 C C . THR A 1 169 ? 0.686 14.023 8.455 1.00 97.25 169 THR A C 1
ATOM 1349 O O . THR A 1 169 ? 1.608 13.277 8.778 1.00 97.25 169 THR A O 1
ATOM 1352 N N . VAL A 1 170 ? 0.798 14.910 7.465 1.00 96.88 170 VAL A N 1
ATOM 1353 C CA . VAL A 1 170 ? 2.010 15.058 6.648 1.00 96.88 170 VAL A CA 1
ATOM 1354 C C . VAL A 1 170 ? 3.197 15.459 7.526 1.00 96.88 170 VAL A C 1
ATOM 1356 O O . VAL A 1 170 ? 4.251 14.824 7.483 1.00 96.88 170 VAL A O 1
ATOM 1359 N N . VAL A 1 171 ? 3.012 16.454 8.401 1.00 97.56 171 VAL A N 1
ATOM 1360 C CA . VAL A 1 171 ? 4.056 16.910 9.337 1.00 97.56 171 VAL A CA 1
ATOM 1361 C C . VAL A 1 171 ? 4.515 15.776 10.259 1.00 97.56 171 VAL A C 1
ATOM 1363 O O . VAL A 1 171 ? 5.714 15.590 10.490 1.00 97.56 171 VAL A O 1
ATOM 1366 N N . PHE A 1 172 ? 3.572 14.996 10.784 1.00 98.38 172 PHE A N 1
ATOM 1367 C CA . PHE A 1 172 ? 3.858 13.878 11.671 1.00 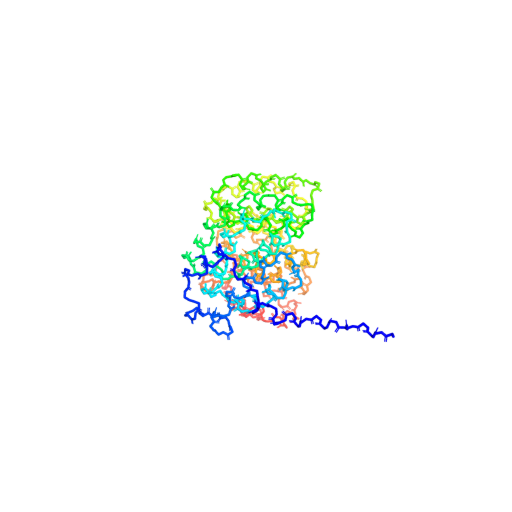98.38 172 PHE A CA 1
ATOM 1368 C C . PHE A 1 172 ? 4.631 12.753 10.969 1.00 98.38 172 PHE A C 1
ATOM 1370 O O . PHE A 1 172 ? 5.618 12.254 11.514 1.00 98.38 172 PHE A O 1
ATOM 1377 N N . LEU A 1 173 ? 4.239 12.378 9.751 1.00 98.19 173 LEU A N 1
ATOM 1378 C CA . LEU A 1 173 ? 4.926 11.329 8.998 1.00 98.19 173 LEU A CA 1
ATOM 1379 C C . LEU A 1 173 ? 6.346 11.757 8.601 1.00 98.19 173 LEU A C 1
ATOM 1381 O O . LEU A 1 173 ? 7.279 10.963 8.733 1.00 98.19 173 LEU A O 1
ATOM 1385 N N . TRP A 1 174 ? 6.549 13.027 8.232 1.00 98.06 174 TRP A N 1
ATOM 1386 C CA . TRP A 1 174 ? 7.890 13.577 8.005 1.00 98.06 174 TRP A CA 1
ATOM 1387 C C . TRP A 1 174 ? 8.756 13.528 9.264 1.00 98.06 174 TRP A C 1
ATOM 1389 O O . TRP A 1 174 ? 9.942 13.203 9.191 1.00 98.06 174 TRP A O 1
ATOM 1399 N N . LYS A 1 175 ? 8.178 13.801 10.439 1.00 98.12 175 LYS A N 1
ATOM 1400 C CA . LYS A 1 175 ? 8.884 13.663 11.721 1.00 98.12 175 LYS A CA 1
ATOM 1401 C C . LYS A 1 175 ? 9.322 12.218 11.979 1.00 98.12 175 LYS A C 1
ATOM 1403 O O . LYS A 1 175 ? 10.429 12.017 12.476 1.00 98.12 175 LYS A O 1
ATOM 1408 N N . ILE A 1 176 ? 8.487 11.226 11.657 1.00 97.75 176 ILE A N 1
ATOM 1409 C CA . ILE A 1 176 ? 8.868 9.809 11.765 1.00 97.75 176 ILE A CA 1
ATOM 1410 C C . ILE A 1 176 ? 10.003 9.496 10.791 1.00 97.75 176 ILE A C 1
ATOM 1412 O O . ILE A 1 176 ? 11.028 8.970 11.215 1.00 97.75 176 ILE A O 1
ATOM 1416 N N . TYR A 1 177 ? 9.847 9.850 9.514 1.00 97.19 177 TYR A N 1
ATOM 1417 C CA . TYR A 1 177 ? 10.847 9.587 8.482 1.00 97.19 177 TYR A CA 1
ATOM 1418 C C . TYR A 1 177 ? 12.225 10.180 8.824 1.00 97.19 177 TYR A C 1
ATOM 1420 O O . TYR A 1 177 ? 13.236 9.488 8.707 1.00 97.19 177 TYR A O 1
ATOM 1428 N N . ASN A 1 178 ? 12.269 11.432 9.288 1.00 96.75 178 ASN A N 1
ATOM 1429 C CA . ASN A 1 178 ? 13.517 12.142 9.587 1.00 96.75 178 ASN A CA 1
ATOM 1430 C C . ASN A 1 178 ? 14.208 11.668 10.877 1.00 96.75 178 ASN A C 1
ATOM 1432 O O . ASN A 1 178 ? 15.352 12.042 11.137 1.00 96.75 178 ASN A O 1
ATOM 1436 N N . ASN A 1 179 ? 13.541 10.866 11.709 1.00 96.06 179 ASN A N 1
ATOM 1437 C CA . ASN A 1 179 ? 14.118 10.378 12.954 1.00 96.06 179 ASN A CA 1
ATOM 1438 C C . ASN A 1 179 ? 14.912 9.086 12.721 1.00 96.06 179 ASN A C 1
ATOM 1440 O O . ASN A 1 179 ? 14.372 7.986 12.814 1.00 96.06 179 ASN A O 1
ATOM 1444 N N . THR A 1 180 ? 16.215 9.221 12.474 1.00 94.19 180 THR A N 1
ATOM 1445 C CA . THR A 1 180 ? 17.133 8.098 12.207 1.00 94.19 180 THR A CA 1
ATOM 1446 C C . THR A 1 180 ? 17.348 7.153 13.393 1.00 94.19 180 THR A C 1
ATOM 1448 O O . THR A 1 180 ? 17.907 6.077 13.202 1.00 94.19 180 THR A O 1
ATOM 1451 N N . ALA A 1 181 ? 16.886 7.504 14.600 1.00 95.06 181 ALA A N 1
ATOM 1452 C CA . ALA A 1 181 ? 16.879 6.587 15.741 1.00 95.06 181 ALA A CA 1
ATOM 1453 C C . ALA A 1 181 ? 15.732 5.560 15.677 1.00 95.06 181 ALA A C 1
ATOM 1455 O O . ALA A 1 181 ? 15.765 4.564 16.398 1.00 95.06 181 ALA A O 1
ATOM 1456 N N . LEU A 1 182 ? 14.709 5.796 14.845 1.00 95.06 182 LEU A N 1
ATOM 1457 C CA . LEU A 1 182 ? 13.642 4.828 14.586 1.00 95.06 182 LEU A CA 1
ATOM 1458 C C . LEU A 1 182 ? 14.105 3.762 13.592 1.00 95.06 182 LEU A C 1
ATOM 1460 O O . LEU A 1 182 ? 14.994 3.994 12.771 1.00 95.06 182 LEU A O 1
ATOM 1464 N N . SER A 1 183 ? 13.455 2.598 13.632 1.00 93.19 183 SER A N 1
ATOM 1465 C CA . SER A 1 183 ? 13.746 1.515 12.697 1.00 93.19 183 SER A CA 1
ATOM 1466 C C . SER A 1 183 ? 13.548 1.969 11.245 1.00 93.19 183 SER A C 1
ATOM 1468 O O . SER A 1 183 ? 12.647 2.755 10.922 1.00 93.19 183 SER A O 1
ATOM 1470 N N . THR A 1 184 ? 14.360 1.425 10.333 1.00 92.50 184 THR A N 1
ATOM 1471 C CA . THR A 1 184 ? 14.168 1.605 8.885 1.00 92.50 184 THR A CA 1
ATOM 1472 C C . THR A 1 184 ? 12.748 1.233 8.473 1.00 92.50 184 THR A C 1
ATOM 1474 O O . THR A 1 184 ? 12.174 1.867 7.592 1.00 92.50 184 THR A O 1
ATOM 1477 N N . PHE A 1 185 ? 12.155 0.239 9.133 1.00 91.25 185 PHE A N 1
ATOM 1478 C CA . PHE A 1 185 ? 10.829 -0.260 8.811 1.00 91.25 185 PHE A CA 1
ATOM 1479 C C . PHE A 1 185 ? 9.721 0.750 9.146 1.00 91.25 185 PHE A C 1
ATOM 1481 O O . PHE A 1 185 ? 8.916 1.087 8.277 1.00 91.25 185 PHE A O 1
ATOM 1488 N N . LYS A 1 186 ? 9.749 1.340 10.346 1.00 94.56 186 LYS A N 1
ATOM 1489 C CA . LYS A 1 186 ? 8.824 2.410 10.742 1.00 94.56 186 LYS A CA 1
ATOM 1490 C C . LYS A 1 186 ? 8.965 3.653 9.862 1.00 94.56 186 LYS A C 1
ATOM 1492 O O . LYS A 1 186 ? 7.966 4.231 9.435 1.00 94.56 186 LYS A O 1
ATOM 1497 N N . ARG A 1 187 ? 10.204 4.028 9.527 1.00 96.62 187 ARG A N 1
ATOM 1498 C CA . ARG A 1 187 ? 10.492 5.122 8.582 1.00 96.62 187 ARG A CA 1
ATOM 1499 C C . ARG A 1 187 ? 9.968 4.823 7.175 1.00 96.62 187 ARG A C 1
ATOM 1501 O O . ARG A 1 187 ? 9.443 5.723 6.527 1.00 96.62 187 ARG A O 1
ATOM 1508 N N . SER A 1 188 ? 10.056 3.569 6.729 1.00 95.31 188 SER A N 1
ATOM 1509 C CA . SER A 1 188 ? 9.567 3.127 5.414 1.00 95.31 188 SER A CA 1
ATOM 1510 C C . SER A 1 188 ? 8.052 3.222 5.309 1.00 95.31 188 SER A C 1
ATOM 1512 O O . SER A 1 188 ? 7.548 3.763 4.333 1.00 95.31 188 SER A O 1
ATOM 1514 N N . TYR A 1 189 ? 7.323 2.788 6.337 1.00 95.44 189 TYR A N 1
ATOM 1515 C CA . TYR A 1 189 ? 5.869 2.949 6.394 1.00 95.44 189 TYR A CA 1
ATOM 1516 C C . TYR A 1 189 ? 5.437 4.413 6.381 1.00 95.44 189 TYR A C 1
ATOM 1518 O O . TYR A 1 189 ? 4.500 4.773 5.667 1.00 95.44 189 TYR A O 1
ATOM 1526 N N . ALA A 1 190 ? 6.129 5.273 7.133 1.00 97.19 190 ALA A N 1
ATOM 1527 C CA . ALA A 1 190 ? 5.830 6.699 7.129 1.00 97.19 190 ALA A CA 1
ATOM 1528 C C . ALA A 1 190 ? 6.059 7.324 5.745 1.00 97.19 190 ALA A C 1
ATOM 1530 O O . ALA A 1 190 ? 5.203 8.060 5.259 1.00 97.19 190 ALA A O 1
ATOM 1531 N N . LEU A 1 191 ? 7.170 6.982 5.087 1.00 97.75 191 LEU A N 1
ATOM 1532 C CA . LEU A 1 191 ? 7.491 7.473 3.749 1.00 97.75 191 LEU A CA 1
ATOM 1533 C C . LEU A 1 191 ? 6.512 6.962 2.682 1.00 97.75 191 LEU A C 1
ATOM 1535 O O . LEU A 1 191 ? 6.071 7.739 1.841 1.00 97.75 191 LEU A O 1
ATOM 1539 N N . PHE A 1 192 ? 6.138 5.680 2.728 1.00 96.75 192 PHE A N 1
ATOM 1540 C CA . PHE A 1 192 ? 5.148 5.116 1.807 1.00 96.75 192 PHE A CA 1
ATOM 1541 C C . PHE A 1 192 ? 3.784 5.791 2.009 1.00 96.75 192 PHE A 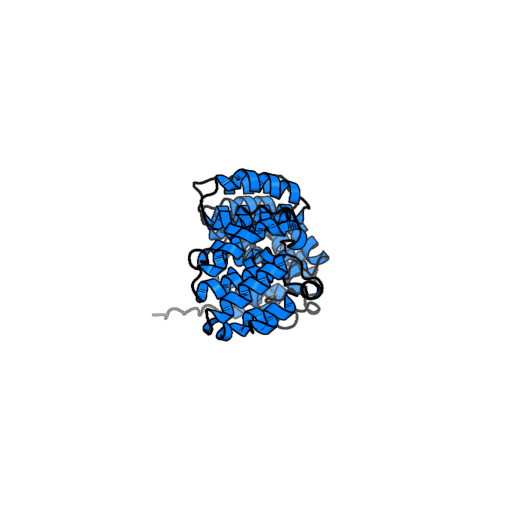C 1
ATOM 1543 O O . PHE A 1 192 ? 3.150 6.215 1.047 1.00 96.75 192 PHE A O 1
ATOM 1550 N N . THR A 1 193 ? 3.369 5.979 3.266 1.00 96.88 193 THR A N 1
ATOM 1551 C CA . THR A 1 193 ? 2.120 6.679 3.600 1.00 96.88 193 THR A CA 1
ATOM 1552 C C . THR A 1 193 ? 2.125 8.118 3.092 1.00 96.88 193 THR A C 1
ATOM 1554 O O . THR A 1 193 ? 1.142 8.543 2.497 1.00 96.88 193 THR A O 1
ATOM 1557 N N . LEU A 1 194 ? 3.230 8.856 3.267 1.00 97.56 194 LEU A N 1
ATOM 1558 C CA . LEU A 1 194 ? 3.394 10.203 2.702 1.00 97.56 194 LEU A CA 1
ATOM 1559 C C . LEU A 1 194 ? 3.218 10.208 1.187 1.00 97.56 194 LEU A C 1
ATOM 1561 O O . LEU A 1 194 ? 2.510 11.055 0.650 1.00 97.56 194 LEU A O 1
ATOM 1565 N N . ALA A 1 195 ? 3.849 9.254 0.507 1.00 97.06 195 ALA A N 1
ATOM 1566 C CA . ALA A 1 195 ? 3.790 9.167 -0.940 1.00 97.06 195 ALA A CA 1
ATOM 1567 C C . ALA A 1 195 ? 2.355 8.933 -1.432 1.00 97.06 195 ALA A C 1
ATOM 1569 O O . ALA A 1 195 ? 1.895 9.629 -2.335 1.00 97.06 195 ALA A O 1
ATOM 1570 N N . ILE A 1 196 ? 1.627 8.009 -0.797 1.00 95.00 196 ILE A N 1
ATOM 1571 C CA . ILE A 1 196 ? 0.224 7.751 -1.135 1.00 95.00 196 ILE A CA 1
ATOM 1572 C C . ILE A 1 196 ? -0.646 8.965 -0.805 1.00 95.00 196 ILE A C 1
ATOM 1574 O O . ILE A 1 196 ? -1.475 9.336 -1.628 1.00 95.00 196 ILE A O 1
ATOM 1578 N N . LEU A 1 197 ? -0.451 9.618 0.345 1.00 95.50 197 LEU A N 1
ATOM 1579 C CA . LEU A 1 197 ? -1.200 10.829 0.693 1.00 95.50 197 LEU A CA 1
ATOM 1580 C C . LEU A 1 197 ? -1.044 11.912 -0.370 1.00 95.50 197 LEU A C 1
ATOM 1582 O O . LEU A 1 197 ? -2.044 12.486 -0.795 1.00 95.50 197 LEU A O 1
ATOM 1586 N N . TYR A 1 198 ? 0.183 12.167 -0.828 1.00 96.25 198 TYR A N 1
ATOM 1587 C CA . TYR A 1 198 ? 0.414 13.123 -1.904 1.00 96.25 198 TYR A CA 1
ATOM 1588 C C . TYR A 1 198 ? -0.279 12.729 -3.206 1.00 96.25 198 TYR A C 1
ATOM 1590 O O . TYR A 1 198 ? -0.863 13.591 -3.854 1.00 96.25 198 TYR A O 1
ATOM 1598 N N . VAL A 1 199 ? -0.266 11.450 -3.583 1.00 92.12 199 VAL A N 1
ATOM 1599 C CA . VAL A 1 199 ? -0.995 10.978 -4.770 1.00 92.12 199 VAL A CA 1
ATOM 1600 C C . VAL A 1 199 ? -2.510 11.149 -4.599 1.00 92.12 199 VAL A C 1
ATOM 1602 O O . VAL A 1 199 ? -3.172 11.663 -5.490 1.00 92.12 199 VAL A O 1
ATOM 1605 N N . GLU A 1 200 ? -3.068 10.774 -3.449 1.00 90.06 200 GLU A N 1
ATOM 1606 C CA . GLU A 1 200 ? -4.514 10.827 -3.179 1.00 90.06 200 GLU A CA 1
ATOM 1607 C C . GLU A 1 200 ? -5.079 12.239 -3.027 1.00 90.06 200 GLU A C 1
ATOM 1609 O O . GLU A 1 200 ? -6.294 12.427 -3.077 1.00 90.06 200 GLU A O 1
ATOM 1614 N N . THR A 1 201 ? -4.210 13.220 -2.802 1.00 92.19 201 THR A N 1
ATOM 1615 C CA . THR A 1 201 ? -4.578 14.631 -2.633 1.00 92.19 201 THR A CA 1
ATOM 1616 C C . THR A 1 201 ? -4.145 15.493 -3.815 1.00 92.19 201 THR A C 1
ATOM 1618 O O . THR A 1 201 ? -4.135 16.718 -3.705 1.00 92.19 201 THR A O 1
ATOM 1621 N N . ASP A 1 202 ? -3.801 14.866 -4.945 1.00 94.06 202 ASP A N 1
ATOM 1622 C CA . ASP A 1 202 ? -3.362 15.526 -6.179 1.00 94.06 202 ASP A CA 1
ATOM 1623 C C . ASP A 1 202 ? -2.121 16.432 -5.987 1.00 94.06 202 ASP A C 1
ATOM 1625 O O . ASP A 1 202 ? -1.954 17.464 -6.638 1.00 94.06 202 ASP A O 1
ATOM 1629 N N . GLN A 1 203 ? -1.206 16.043 -5.093 1.00 95.25 203 GLN A N 1
ATOM 1630 C CA . GLN A 1 203 ? 0.022 16.768 -4.742 1.00 95.25 203 GLN A CA 1
ATOM 1631 C C . GLN A 1 203 ? 1.293 16.155 -5.361 1.00 95.25 203 GLN A C 1
ATOM 1633 O O . GLN A 1 203 ? 2.378 16.229 -4.778 1.00 95.25 203 GLN A O 1
ATOM 1638 N N . SER A 1 204 ? 1.206 15.590 -6.569 1.00 94.44 204 SER A N 1
ATOM 1639 C CA . SER A 1 204 ? 2.348 14.963 -7.261 1.00 94.44 204 SER A CA 1
ATOM 1640 C C . SER A 1 204 ? 3.559 15.894 -7.419 1.00 94.44 204 SER A C 1
ATOM 1642 O O . SER A 1 204 ? 4.696 15.455 -7.271 1.00 94.44 204 SER A O 1
ATOM 1644 N N . THR A 1 205 ? 3.356 17.198 -7.647 1.00 96.31 205 THR A N 1
ATOM 1645 C CA . THR A 1 205 ? 4.465 18.171 -7.720 1.00 96.31 205 THR A CA 1
ATOM 1646 C C . THR A 1 205 ? 5.192 18.326 -6.381 1.00 96.31 205 THR A C 1
ATOM 1648 O O . THR A 1 205 ? 6.423 18.427 -6.359 1.00 96.31 205 THR A O 1
ATOM 1651 N N . THR A 1 206 ? 4.456 18.316 -5.266 1.00 96.69 206 THR A N 1
ATOM 1652 C CA . THR A 1 206 ? 5.034 18.346 -3.915 1.00 96.69 206 THR A CA 1
ATOM 1653 C C . THR A 1 206 ? 5.822 17.070 -3.653 1.00 96.69 206 THR A C 1
ATOM 1655 O O . THR A 1 206 ? 6.983 17.160 -3.260 1.00 96.69 206 THR A O 1
ATOM 1658 N N . LEU A 1 207 ? 5.247 15.903 -3.976 1.00 97.62 207 LEU A N 1
ATOM 1659 C CA . LEU A 1 207 ? 5.932 14.610 -3.883 1.00 97.62 207 LEU A CA 1
ATOM 1660 C C . LEU A 1 207 ? 7.263 14.653 -4.631 1.00 97.62 207 LEU A C 1
ATOM 1662 O O . LEU A 1 207 ? 8.303 14.393 -4.032 1.00 97.62 207 LEU A O 1
ATOM 1666 N N . ILE A 1 208 ? 7.255 15.035 -5.914 1.00 97.62 208 ILE A N 1
ATOM 1667 C CA . ILE A 1 208 ? 8.476 15.106 -6.728 1.00 97.62 208 ILE A CA 1
ATOM 1668 C C . ILE A 1 208 ? 9.501 16.038 -6.085 1.00 97.62 208 ILE A C 1
ATOM 1670 O O . ILE A 1 208 ? 10.670 15.669 -5.983 1.00 97.62 208 ILE A O 1
ATOM 1674 N N . THR A 1 209 ? 9.080 17.226 -5.649 1.00 97.62 209 THR A N 1
ATOM 1675 C CA . THR A 1 209 ? 9.973 18.236 -5.065 1.00 97.62 209 THR A CA 1
ATOM 1676 C C . THR A 1 209 ? 10.634 17.724 -3.789 1.00 97.62 209 THR A C 1
ATOM 1678 O O . THR A 1 209 ? 11.861 17.748 -3.675 1.00 97.62 209 THR A O 1
ATOM 1681 N N . GLU A 1 210 ? 9.841 17.226 -2.844 1.00 97.50 210 GLU A N 1
ATOM 1682 C CA . GLU A 1 210 ? 10.334 16.809 -1.533 1.00 97.50 210 GLU A CA 1
ATOM 1683 C C . GLU A 1 210 ? 11.122 15.500 -1.608 1.00 97.50 210 GLU A C 1
ATOM 1685 O O . GLU A 1 210 ? 12.215 15.412 -1.050 1.00 97.50 210 GLU A O 1
ATOM 1690 N N . PHE A 1 211 ? 10.634 14.503 -2.353 1.00 98.31 211 PHE A N 1
ATOM 1691 C CA . PHE A 1 211 ? 11.313 13.209 -2.466 1.00 98.31 211 PHE A CA 1
ATOM 1692 C C . PHE A 1 211 ? 12.605 13.322 -3.280 1.00 98.31 211 PHE A C 1
ATOM 1694 O O . PHE A 1 211 ? 13.596 12.672 -2.950 1.00 98.31 211 PHE A O 1
ATOM 1701 N N . SER A 1 212 ? 12.648 14.190 -4.299 1.00 97.38 212 SER A N 1
ATOM 1702 C CA . SER A 1 212 ? 13.898 14.469 -5.019 1.00 97.38 212 SER A CA 1
ATOM 1703 C C . SER A 1 212 ? 14.944 15.126 -4.121 1.00 97.38 212 SER A C 1
ATOM 1705 O O . SER A 1 212 ? 16.132 14.881 -4.311 1.00 97.38 212 SER A O 1
ATOM 1707 N N . ALA A 1 213 ? 14.529 15.965 -3.166 1.00 97.06 213 ALA A N 1
ATOM 1708 C CA . ALA A 1 213 ? 15.447 16.690 -2.289 1.00 97.06 213 ALA A CA 1
ATOM 1709 C C . ALA A 1 213 ? 16.172 15.770 -1.293 1.00 97.06 213 ALA A C 1
ATOM 1711 O O . ALA A 1 213 ? 17.321 16.031 -0.945 1.00 97.06 213 ALA A O 1
ATOM 1712 N N . ILE A 1 214 ? 15.520 14.688 -0.862 1.00 97.06 214 ILE A N 1
ATOM 1713 C CA . ILE A 1 214 ? 16.085 13.704 0.078 1.00 97.06 214 ILE A CA 1
ATOM 1714 C C . ILE A 1 214 ? 16.730 12.496 -0.613 1.00 97.06 214 ILE A C 1
ATOM 1716 O O . ILE A 1 214 ? 17.329 11.658 0.055 1.00 97.06 214 ILE A O 1
ATOM 1720 N N . TRP A 1 215 ? 16.610 12.386 -1.938 1.00 96.75 215 TRP A N 1
ATOM 1721 C CA . TRP A 1 215 ? 17.085 11.231 -2.700 1.00 96.75 215 TRP A CA 1
ATOM 1722 C C . TRP A 1 215 ? 18.573 10.939 -2.472 1.00 96.75 215 TRP A C 1
ATOM 1724 O O . TRP A 1 215 ? 18.930 9.818 -2.123 1.00 96.75 215 TRP A O 1
ATOM 1734 N N . GLU A 1 216 ? 19.429 11.954 -2.627 1.00 93.88 216 GLU A N 1
ATOM 1735 C CA . GLU A 1 216 ? 20.891 11.797 -2.561 1.00 93.88 216 GLU A CA 1
ATOM 1736 C C . GLU A 1 216 ? 21.404 11.481 -1.146 1.00 93.88 216 GLU A C 1
ATOM 1738 O O . GLU A 1 216 ? 22.490 10.931 -0.995 1.00 93.88 216 GLU A O 1
ATOM 1743 N N . SER A 1 217 ? 20.642 11.828 -0.104 1.00 94.38 217 SER A N 1
ATOM 1744 C CA . SER A 1 217 ? 21.019 11.587 1.295 1.00 94.38 217 SER A CA 1
ATOM 1745 C C . SER A 1 217 ? 20.411 10.315 1.889 1.00 94.38 217 SER A C 1
ATOM 1747 O O . SER A 1 217 ? 20.725 9.970 3.028 1.00 94.38 217 SER A O 1
ATOM 1749 N N . THR A 1 218 ? 19.538 9.621 1.155 1.00 96.56 218 THR A N 1
ATOM 1750 C CA . THR A 1 218 ? 18.891 8.391 1.626 1.00 96.56 218 THR A CA 1
ATOM 1751 C C . THR A 1 218 ? 19.749 7.186 1.261 1.00 96.56 218 THR A C 1
ATOM 1753 O O . THR A 1 218 ? 19.893 6.864 0.084 1.00 96.56 218 THR A O 1
ATOM 1756 N N . GLU A 1 219 ? 20.291 6.485 2.257 1.00 93.44 219 GLU A N 1
ATOM 1757 C CA . GLU A 1 219 ? 21.182 5.335 2.039 1.00 93.44 219 GLU A CA 1
ATOM 1758 C C . GLU A 1 219 ? 20.451 3.989 2.152 1.00 93.44 219 GLU A C 1
ATOM 1760 O O . GLU A 1 219 ? 20.831 3.005 1.511 1.00 93.44 219 GLU A O 1
ATOM 1765 N N . GLU A 1 220 ? 19.388 3.914 2.957 1.00 95.50 220 GLU A N 1
ATOM 1766 C CA . GLU A 1 220 ? 18.700 2.658 3.225 1.00 95.50 220 GLU A CA 1
ATOM 1767 C C . GLU A 1 220 ? 17.938 2.157 1.994 1.00 95.50 220 GLU A C 1
ATOM 1769 O O . GLU A 1 220 ? 17.014 2.802 1.498 1.00 95.50 220 GLU A O 1
ATOM 1774 N N . LYS A 1 221 ? 18.277 0.945 1.543 1.00 95.25 221 LYS A N 1
ATOM 1775 C CA . LYS A 1 221 ? 17.766 0.351 0.296 1.00 95.25 221 LYS A CA 1
ATOM 1776 C C . LYS A 1 221 ? 16.238 0.325 0.189 1.00 95.25 221 LYS A C 1
ATOM 1778 O O . LYS A 1 221 ? 15.698 0.610 -0.873 1.00 95.25 221 LYS A O 1
ATOM 1783 N N . LEU A 1 222 ? 15.528 0.008 1.277 1.00 95.69 222 LEU A N 1
ATOM 1784 C CA . LEU A 1 222 ? 14.061 -0.007 1.262 1.00 95.69 222 LEU A CA 1
ATOM 1785 C C . LEU A 1 222 ? 13.475 1.401 1.083 1.00 95.69 222 LEU A C 1
ATOM 1787 O O . LEU A 1 222 ? 12.533 1.576 0.315 1.00 95.69 222 LEU A O 1
ATOM 1791 N N . LEU A 1 223 ? 14.054 2.409 1.745 1.00 97.31 223 LEU A N 1
ATOM 1792 C CA . LEU A 1 223 ? 13.641 3.803 1.577 1.00 97.31 223 LEU A CA 1
ATOM 1793 C C . LEU A 1 223 ? 13.934 4.278 0.152 1.00 97.31 223 LEU A C 1
ATOM 1795 O O . LEU A 1 223 ? 13.057 4.865 -0.476 1.00 97.31 223 LEU A O 1
ATOM 1799 N N . ARG A 1 224 ? 15.113 3.951 -0.398 1.00 97.50 224 ARG A N 1
ATOM 1800 C CA . ARG A 1 224 ? 15.462 4.267 -1.792 1.00 97.50 224 ARG A CA 1
ATOM 1801 C C . ARG A 1 224 ? 14.499 3.637 -2.794 1.00 97.50 224 ARG A C 1
ATOM 1803 O O . ARG A 1 224 ? 14.067 4.331 -3.708 1.00 97.50 224 ARG A O 1
ATOM 1810 N N . LEU A 1 225 ? 14.093 2.383 -2.591 1.00 97.25 225 LEU A N 1
ATOM 1811 C CA . LEU A 1 225 ? 13.068 1.735 -3.414 1.00 97.25 225 LEU A CA 1
ATOM 1812 C C . LEU A 1 225 ? 11.730 2.489 -3.362 1.00 97.25 225 LEU A C 1
ATOM 1814 O O . LEU A 1 225 ? 11.129 2.737 -4.406 1.00 97.25 225 LEU A O 1
ATOM 1818 N N . ILE A 1 226 ? 11.265 2.868 -2.166 1.00 97.56 226 ILE A N 1
ATOM 1819 C CA . ILE A 1 226 ? 10.003 3.607 -1.995 1.00 97.56 226 ILE A CA 1
ATOM 1820 C C . ILE A 1 226 ? 10.080 4.969 -2.690 1.00 97.56 226 ILE A C 1
ATOM 1822 O O . ILE A 1 226 ? 9.157 5.315 -3.431 1.00 97.56 226 ILE A O 1
ATOM 1826 N N . LEU A 1 227 ? 11.177 5.714 -2.499 1.00 98.31 227 LEU A N 1
ATOM 1827 C CA . LEU A 1 227 ? 11.412 6.988 -3.182 1.00 98.31 227 LEU A CA 1
ATOM 1828 C C . LEU A 1 227 ? 11.406 6.801 -4.699 1.00 98.31 227 LEU A C 1
ATOM 1830 O O . LEU A 1 227 ? 10.668 7.496 -5.388 1.00 98.31 227 LEU A O 1
ATOM 1834 N N . ALA A 1 228 ? 12.190 5.851 -5.214 1.00 97.75 228 ALA A N 1
ATOM 1835 C CA . ALA A 1 228 ? 12.325 5.597 -6.643 1.00 97.75 228 ALA A CA 1
ATOM 1836 C C . ALA A 1 228 ? 10.975 5.269 -7.279 1.00 97.75 228 ALA A C 1
ATOM 1838 O O . ALA A 1 228 ? 10.617 5.857 -8.297 1.00 97.75 228 ALA A O 1
ATOM 1839 N N . ALA A 1 229 ? 10.206 4.379 -6.647 1.00 96.94 229 ALA A N 1
ATOM 1840 C CA . ALA A 1 229 ? 8.916 3.959 -7.165 1.00 96.94 229 ALA A CA 1
ATOM 1841 C C . ALA A 1 229 ? 7.941 5.133 -7.278 1.00 96.94 229 ALA A C 1
ATOM 1843 O O . ALA A 1 229 ? 7.356 5.353 -8.337 1.00 96.94 229 ALA A O 1
ATOM 1844 N N . HIS A 1 230 ? 7.806 5.927 -6.217 1.00 97.19 230 HIS A N 1
ATOM 1845 C CA . HIS A 1 230 ? 6.855 7.035 -6.205 1.00 97.19 230 HIS A CA 1
ATOM 1846 C C . HIS A 1 230 ? 7.326 8.234 -7.029 1.00 97.19 230 HIS A C 1
ATOM 1848 O O . HIS A 1 230 ? 6.499 8.898 -7.644 1.00 97.19 230 HIS A O 1
ATOM 1854 N N . LEU A 1 231 ? 8.636 8.481 -7.120 1.00 97.25 231 LEU A N 1
ATOM 1855 C CA . LEU A 1 231 ? 9.194 9.483 -8.028 1.00 97.25 231 LEU A CA 1
ATOM 1856 C C . LEU A 1 231 ? 8.973 9.102 -9.495 1.00 97.25 231 LEU A C 1
ATOM 1858 O O . LEU A 1 231 ? 8.643 9.969 -10.301 1.00 97.25 231 LEU A O 1
ATOM 1862 N N . VAL A 1 232 ? 9.125 7.822 -9.853 1.00 94.75 232 VAL A N 1
ATOM 1863 C CA . VAL A 1 232 ? 8.833 7.339 -11.211 1.00 94.75 232 VAL A CA 1
ATOM 1864 C C . VAL A 1 232 ? 7.344 7.464 -11.519 1.00 94.75 232 VAL A C 1
ATOM 1866 O O . VAL A 1 232 ? 7.005 8.085 -12.522 1.00 94.75 232 VAL A O 1
ATOM 1869 N N . MET A 1 233 ? 6.465 6.967 -10.641 1.00 93.56 233 MET A N 1
ATOM 1870 C CA . MET A 1 233 ? 5.012 7.055 -10.839 1.00 93.56 233 MET A CA 1
ATOM 1871 C C . MET A 1 233 ? 4.515 8.501 -10.933 1.00 93.56 233 MET A C 1
ATOM 1873 O O . MET A 1 233 ? 3.698 8.797 -11.793 1.00 93.56 233 MET A O 1
ATOM 1877 N N . ALA A 1 234 ? 5.009 9.404 -10.079 1.00 94.06 234 ALA A N 1
ATOM 1878 C CA . ALA A 1 234 ? 4.548 10.792 -10.051 1.00 94.06 234 ALA A CA 1
ATOM 1879 C C . ALA A 1 234 ? 5.106 11.639 -11.202 1.00 94.06 234 ALA A C 1
ATOM 1881 O O . ALA A 1 234 ? 4.422 12.539 -11.681 1.00 94.06 234 ALA A O 1
ATOM 1882 N N . ALA A 1 235 ? 6.354 11.394 -11.619 1.00 90.81 235 ALA A N 1
ATOM 1883 C CA . ALA A 1 235 ? 6.984 12.163 -12.689 1.00 90.81 235 ALA A CA 1
ATOM 1884 C C . ALA A 1 235 ? 6.637 11.643 -14.091 1.00 90.81 235 ALA A C 1
ATOM 1886 O O . ALA A 1 235 ? 6.826 12.384 -15.052 1.00 90.81 235 ALA A O 1
ATOM 1887 N N . GLU A 1 236 ? 6.171 10.396 -14.223 1.00 83.38 236 GLU A N 1
ATOM 1888 C CA . GLU A 1 236 ? 5.781 9.758 -15.489 1.00 83.38 236 GLU A CA 1
ATOM 1889 C C . GLU A 1 236 ? 6.813 9.990 -16.617 1.00 83.38 236 GLU A C 1
ATOM 1891 O O . GLU A 1 236 ? 7.921 9.455 -16.605 1.00 83.38 236 GLU A O 1
ATOM 1896 N N . GLY A 1 237 ? 6.488 10.856 -17.585 1.00 74.81 237 GLY A N 1
ATOM 1897 C CA . GLY A 1 237 ? 7.338 11.257 -18.707 1.00 74.81 237 GLY A CA 1
ATOM 1898 C C . GLY A 1 237 ? 8.559 12.109 -18.340 1.00 74.81 237 GLY A C 1
ATOM 1899 O O . GLY A 1 237 ? 9.454 12.260 -19.173 1.00 74.81 237 GLY A O 1
ATOM 1900 N N . GLU A 1 238 ? 8.725 12.523 -17.085 1.00 85.00 238 GLU A N 1
ATOM 1901 C CA . GLU A 1 238 ? 9.858 1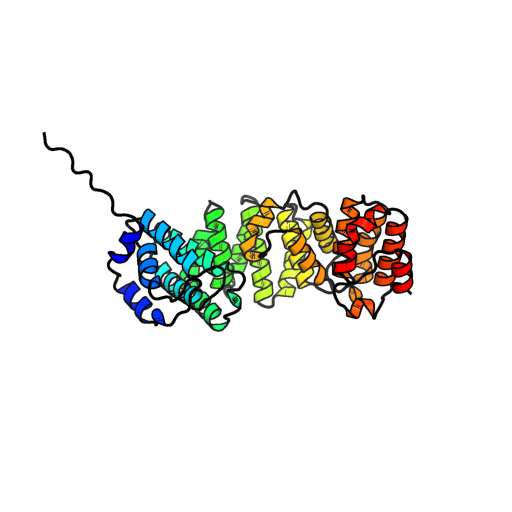3.325 -16.596 1.00 85.00 238 GLU A CA 1
ATOM 1902 C C . GLU A 1 238 ? 10.790 12.611 -15.593 1.00 85.00 238 GLU A C 1
ATOM 1904 O O . GLU A 1 238 ? 11.821 13.176 -15.216 1.00 85.00 238 GLU A O 1
ATOM 1909 N N . SER A 1 239 ? 10.518 11.355 -15.214 1.00 87.00 239 SER A N 1
ATOM 1910 C CA . SER A 1 239 ? 11.340 10.546 -14.291 1.00 87.00 239 SER A CA 1
ATOM 1911 C C . SER A 1 239 ? 12.843 10.600 -14.584 1.00 87.00 239 SER A C 1
ATOM 1913 O O . SER A 1 239 ? 13.268 10.465 -15.726 1.00 87.00 239 SER A O 1
ATOM 1915 N N . LYS A 1 240 ? 13.695 10.781 -13.572 1.00 90.69 240 LYS A N 1
ATOM 1916 C CA . LYS A 1 240 ? 15.155 10.843 -13.759 1.00 90.69 240 LYS A CA 1
ATOM 1917 C C . LYS A 1 240 ? 15.778 9.446 -13.835 1.00 90.69 240 LYS A C 1
ATOM 1919 O O . LYS A 1 240 ? 15.353 8.530 -13.136 1.00 90.69 240 LYS A O 1
ATOM 1924 N N . THR A 1 241 ? 16.853 9.311 -14.616 1.00 90.50 241 THR A N 1
ATOM 1925 C CA . THR A 1 241 ? 17.594 8.050 -14.800 1.00 90.50 241 THR A CA 1
ATOM 1926 C C . THR A 1 241 ? 17.990 7.365 -13.483 1.00 90.50 241 THR A C 1
ATOM 1928 O O . THR A 1 241 ? 17.766 6.163 -13.385 1.00 90.50 241 THR A O 1
ATOM 1931 N N . PRO A 1 242 ? 18.506 8.061 -12.442 1.00 93.56 242 PRO A N 1
ATOM 1932 C CA . PRO A 1 242 ? 18.877 7.400 -11.186 1.00 93.56 242 PRO A CA 1
ATOM 1933 C C . PRO A 1 242 ? 17.715 6.683 -10.490 1.00 93.56 242 PRO A C 1
ATOM 1935 O O . PRO A 1 242 ? 17.929 5.650 -9.864 1.00 93.56 242 PRO A O 1
ATOM 1938 N N . TRP A 1 243 ? 16.487 7.193 -10.620 1.00 95.00 243 TRP A N 1
ATOM 1939 C CA . TRP A 1 243 ? 15.302 6.571 -10.022 1.00 95.00 243 TRP A CA 1
ATOM 1940 C C . TRP A 1 243 ? 14.940 5.279 -10.750 1.00 95.00 243 TRP A C 1
ATOM 1942 O O . TRP A 1 243 ? 14.691 4.260 -10.118 1.00 95.00 243 TRP A O 1
ATOM 1952 N N . ILE A 1 244 ? 14.986 5.305 -12.085 1.00 92.81 244 ILE A N 1
ATOM 1953 C CA . ILE A 1 244 ? 14.744 4.126 -12.923 1.00 92.81 244 ILE A CA 1
ATOM 1954 C C . ILE A 1 244 ? 15.800 3.056 -12.629 1.00 92.81 244 ILE A C 1
ATOM 1956 O O . ILE A 1 244 ? 15.456 1.899 -12.411 1.00 92.81 244 ILE A O 1
ATOM 1960 N N . MET A 1 245 ? 17.078 3.438 -12.560 1.00 92.56 245 MET A N 1
ATOM 1961 C CA . MET A 1 245 ? 18.166 2.491 -12.303 1.00 92.56 245 MET A CA 1
ATOM 1962 C C . MET A 1 245 ? 18.079 1.838 -10.922 1.00 92.56 245 MET A C 1
ATOM 1964 O O . MET A 1 245 ? 18.408 0.663 -10.808 1.00 92.56 245 MET A O 1
ATOM 1968 N N . GLU A 1 246 ? 17.589 2.544 -9.900 1.00 96.12 246 GLU A N 1
ATOM 1969 C CA . GLU A 1 246 ? 17.332 1.940 -8.586 1.00 96.12 246 GLU A CA 1
ATOM 1970 C C . GLU A 1 246 ? 16.284 0.822 -8.675 1.00 96.12 246 GLU A C 1
ATOM 1972 O O . GLU A 1 246 ? 16.475 -0.255 -8.116 1.00 96.12 246 GLU A O 1
ATOM 1977 N N . LEU A 1 247 ? 15.196 1.045 -9.423 1.00 95.38 247 LEU A N 1
ATOM 1978 C CA . LEU A 1 247 ? 14.172 0.021 -9.642 1.00 95.38 247 LEU A CA 1
ATOM 1979 C C . LEU A 1 247 ? 14.738 -1.187 -10.393 1.00 95.38 247 LEU A C 1
ATOM 1981 O O . LEU A 1 247 ? 14.467 -2.322 -10.009 1.00 95.38 247 LEU A O 1
ATOM 1985 N N . ILE A 1 248 ? 15.542 -0.953 -11.434 1.00 92.88 248 ILE A N 1
ATOM 1986 C CA . ILE A 1 248 ? 16.183 -2.021 -12.213 1.00 92.88 248 ILE A CA 1
ATOM 1987 C C . ILE A 1 248 ? 17.153 -2.831 -11.347 1.00 92.88 248 ILE A C 1
ATOM 1989 O O . ILE A 1 248 ? 17.116 -4.058 -11.385 1.00 92.88 248 ILE A O 1
ATOM 1993 N N . GLU A 1 249 ? 17.972 -2.175 -10.526 1.00 93.69 249 GLU A N 1
ATOM 1994 C CA . GLU A 1 249 ? 18.912 -2.850 -9.626 1.00 93.69 249 GLU A CA 1
ATOM 1995 C C . GLU A 1 249 ? 18.180 -3.758 -8.629 1.00 93.69 249 GLU A C 1
ATOM 1997 O O . GLU A 1 249 ? 18.523 -4.932 -8.472 1.00 93.69 249 GLU A O 1
ATOM 2002 N N . VAL A 1 250 ? 17.110 -3.254 -8.005 1.00 94.94 250 VAL A N 1
ATOM 2003 C CA . VAL A 1 250 ? 16.285 -4.061 -7.095 1.00 94.94 250 VAL A CA 1
ATOM 2004 C C . VAL A 1 250 ? 15.574 -5.194 -7.838 1.00 94.94 250 VAL A C 1
ATOM 2006 O O . VAL A 1 250 ? 15.434 -6.286 -7.291 1.00 94.94 250 VAL A O 1
ATOM 2009 N N . PHE A 1 251 ? 15.158 -4.978 -9.086 1.00 93.19 251 PHE A N 1
ATOM 2010 C CA . PHE A 1 251 ? 14.518 -6.009 -9.899 1.00 93.19 251 PHE A CA 1
ATOM 2011 C C . PHE A 1 251 ? 15.470 -7.162 -10.241 1.00 93.19 251 PHE A C 1
ATOM 2013 O O . PHE A 1 251 ? 15.074 -8.324 -10.183 1.00 93.19 251 PHE A O 1
ATOM 2020 N N . ILE A 1 252 ? 16.739 -6.859 -10.536 1.00 90.44 252 ILE A N 1
ATOM 2021 C CA . ILE A 1 252 ? 17.788 -7.862 -10.781 1.00 90.44 252 ILE A CA 1
ATOM 2022 C C . ILE A 1 252 ? 18.175 -8.581 -9.483 1.00 90.44 252 ILE A C 1
ATOM 2024 O O . ILE A 1 252 ? 18.405 -9.795 -9.480 1.00 90.44 252 ILE A O 1
ATOM 2028 N N . HIS A 1 253 ? 18.230 -7.848 -8.370 1.00 91.56 253 HIS A N 1
ATOM 2029 C CA . HIS A 1 253 ? 18.692 -8.348 -7.078 1.00 91.56 253 HIS A CA 1
ATOM 2030 C C . HIS A 1 253 ? 17.652 -8.151 -5.959 1.00 91.56 253 HIS A C 1
ATOM 2032 O O . HIS A 1 253 ? 17.923 -7.455 -4.978 1.00 91.56 253 HIS A O 1
ATOM 2038 N N . PRO A 1 254 ? 16.483 -8.820 -6.023 1.00 91.12 254 PRO A N 1
ATOM 2039 C CA . PRO A 1 254 ? 15.382 -8.567 -5.090 1.00 91.12 254 PRO A CA 1
ATOM 2040 C C . PRO A 1 254 ? 15.615 -9.170 -3.700 1.00 91.12 254 PRO A C 1
ATOM 2042 O O . PRO A 1 254 ? 15.060 -8.695 -2.709 1.00 91.12 254 PRO A O 1
ATOM 2045 N N . ALA A 1 255 ? 16.433 -10.228 -3.606 1.00 92.06 255 ALA A N 1
ATOM 2046 C CA . ALA A 1 255 ? 16.605 -11.045 -2.400 1.00 92.06 255 ALA A CA 1
ATOM 2047 C C . ALA A 1 255 ? 16.874 -10.255 -1.100 1.00 92.06 255 ALA A C 1
ATOM 2049 O O . ALA A 1 255 ? 16.234 -10.581 -0.100 1.00 92.06 255 ALA A O 1
ATOM 2050 N N . PRO A 1 256 ? 17.729 -9.211 -1.078 1.00 92.31 256 PRO A N 1
ATOM 2051 C CA . PRO A 1 256 ? 17.994 -8.437 0.135 1.00 92.31 256 PRO A CA 1
ATOM 2052 C C . PRO A 1 256 ? 16.782 -7.664 0.670 1.00 92.31 256 PRO A C 1
ATOM 2054 O O . PRO A 1 256 ? 16.801 -7.267 1.827 1.00 92.31 256 PRO A O 1
ATOM 2057 N N . LEU A 1 257 ? 15.757 -7.425 -0.156 1.00 93.38 257 LEU A N 1
ATOM 2058 C CA . LEU A 1 257 ? 14.585 -6.624 0.203 1.00 93.38 257 LEU A CA 1
ATOM 2059 C C . LEU A 1 257 ? 13.290 -7.430 0.309 1.00 93.38 257 LEU A C 1
ATOM 2061 O O . LEU A 1 257 ? 12.320 -6.909 0.849 1.00 93.38 257 LEU A O 1
ATOM 2065 N N . LYS A 1 258 ? 13.247 -8.689 -0.155 1.00 90.69 258 LYS A N 1
ATOM 2066 C CA . LYS A 1 258 ? 11.998 -9.475 -0.236 1.00 90.69 258 LYS A CA 1
ATOM 2067 C C . LYS A 1 258 ? 11.205 -9.506 1.067 1.00 90.69 258 LYS A C 1
ATOM 2069 O O . LYS A 1 258 ? 10.006 -9.250 1.053 1.00 90.69 258 LYS A O 1
ATOM 2074 N N . GLN A 1 259 ? 11.862 -9.814 2.185 1.00 89.38 259 GLN A N 1
ATOM 2075 C CA . GLN A 1 259 ? 11.174 -9.938 3.473 1.00 89.38 259 GLN A CA 1
ATOM 2076 C C . GLN A 1 259 ? 10.646 -8.598 3.981 1.00 89.38 259 GLN A C 1
ATOM 2078 O O . GLN A 1 259 ? 9.544 -8.550 4.517 1.00 89.38 259 GLN A O 1
ATOM 2083 N N . ASP A 1 260 ? 11.401 -7.516 3.812 1.00 90.06 260 ASP A N 1
ATOM 2084 C CA . ASP A 1 260 ? 10.962 -6.207 4.291 1.00 90.06 260 ASP A CA 1
ATOM 2085 C C . ASP A 1 260 ? 9.908 -5.588 3.371 1.00 90.06 260 ASP A C 1
ATOM 2087 O O . ASP A 1 260 ? 8.953 -4.985 3.858 1.00 90.06 260 ASP A O 1
ATOM 2091 N N . PHE A 1 261 ? 10.016 -5.819 2.061 1.00 91.56 261 PHE A N 1
ATOM 2092 C CA . PHE A 1 261 ? 9.003 -5.424 1.088 1.00 91.56 261 PHE A CA 1
ATOM 2093 C C . PHE A 1 261 ? 7.688 -6.182 1.287 1.00 91.56 261 PHE A C 1
ATOM 2095 O O . PHE A 1 261 ? 6.627 -5.570 1.237 1.00 91.56 261 PHE A O 1
ATOM 2102 N N . PHE A 1 262 ? 7.732 -7.487 1.585 1.00 88.94 262 PHE A N 1
ATOM 2103 C CA . PHE A 1 262 ? 6.531 -8.275 1.890 1.00 88.94 262 PHE A CA 1
ATOM 2104 C C . PHE A 1 262 ? 5.717 -7.654 3.028 1.00 88.94 262 PHE A C 1
ATOM 2106 O O . PHE A 1 262 ? 4.490 -7.635 2.995 1.00 88.94 262 PHE A O 1
ATOM 2113 N N . LYS A 1 263 ? 6.389 -7.083 4.029 1.00 87.12 263 LYS A N 1
ATOM 2114 C CA . LYS A 1 263 ? 5.696 -6.426 5.133 1.00 87.12 263 LYS A CA 1
ATOM 2115 C C . LYS A 1 263 ? 5.035 -5.101 4.725 1.00 87.12 263 LYS A C 1
ATOM 2117 O O . LYS A 1 263 ? 4.295 -4.568 5.536 1.00 87.12 263 LYS A O 1
ATOM 2122 N N . LEU A 1 264 ? 5.260 -4.565 3.521 1.00 90.19 264 LEU A N 1
ATOM 2123 C CA . LEU A 1 264 ? 4.548 -3.404 2.956 1.00 90.19 264 LEU A CA 1
ATOM 2124 C C . LEU A 1 264 ? 3.262 -3.796 2.201 1.00 90.19 264 LEU A C 1
ATOM 2126 O O . LEU A 1 264 ? 2.634 -2.932 1.590 1.00 90.19 264 LEU A O 1
ATOM 2130 N N . ASN A 1 265 ? 2.841 -5.066 2.271 1.00 87.25 265 ASN A N 1
ATOM 2131 C CA . ASN A 1 265 ? 1.646 -5.583 1.595 1.00 87.25 265 ASN A CA 1
ATOM 2132 C C . ASN A 1 265 ? 0.367 -4.726 1.748 1.00 87.25 265 ASN A C 1
ATOM 2134 O O . ASN A 1 265 ? -0.346 -4.606 0.755 1.00 87.25 265 ASN A O 1
ATOM 2138 N N . PRO A 1 266 ? 0.076 -4.068 2.896 1.00 87.56 266 PRO A N 1
ATOM 2139 C CA . PRO A 1 266 ? -1.086 -3.175 2.997 1.00 87.56 266 PRO A CA 1
ATOM 2140 C C . PRO A 1 266 ? -1.110 -2.035 1.962 1.00 87.56 266 PRO A C 1
ATOM 2142 O O . PRO A 1 266 ? -2.167 -1.469 1.693 1.00 87.56 266 PRO A O 1
ATOM 2145 N N . TYR A 1 267 ? 0.045 -1.671 1.400 1.00 88.69 267 TYR A N 1
ATOM 2146 C CA . TYR A 1 267 ? 0.172 -0.650 0.361 1.00 88.69 267 TYR A CA 1
ATOM 2147 C C . TYR A 1 267 ? 0.342 -1.241 -1.037 1.00 88.69 267 TYR A C 1
ATOM 2149 O O . TYR A 1 267 ? -0.185 -0.707 -2.009 1.00 88.69 267 TYR A O 1
ATOM 2157 N N . THR A 1 268 ? 1.137 -2.306 -1.148 1.00 86.44 268 THR A N 1
ATOM 2158 C CA . THR A 1 268 ? 1.591 -2.836 -2.439 1.00 86.44 268 THR A CA 1
ATOM 2159 C C . THR A 1 268 ? 0.623 -3.859 -3.015 1.00 86.44 268 THR A C 1
ATOM 2161 O O . THR A 1 268 ? 0.605 -4.050 -4.230 1.00 86.44 268 THR A O 1
ATOM 2164 N N . TYR A 1 269 ? -0.149 -4.528 -2.150 1.00 77.50 269 TYR A N 1
ATOM 2165 C CA . TYR A 1 269 ? -1.050 -5.641 -2.462 1.00 77.50 269 TYR A CA 1
ATOM 2166 C C . TYR A 1 269 ? -0.427 -6.748 -3.327 1.00 77.50 269 TYR A C 1
ATOM 2168 O O . TYR A 1 269 ? -1.129 -7.503 -4.000 1.00 77.50 269 TYR A O 1
ATOM 2176 N N . SER A 1 270 ? 0.902 -6.831 -3.329 1.00 73.00 270 SER A N 1
ATOM 2177 C CA . SER A 1 270 ? 1.674 -7.858 -4.006 1.00 73.00 270 SER A CA 1
ATOM 2178 C C . SER A 1 270 ? 2.719 -8.383 -3.040 1.00 73.00 270 SER A C 1
ATOM 2180 O O . SER A 1 270 ? 3.439 -7.628 -2.378 1.00 73.00 270 SER A O 1
ATOM 2182 N N . TYR A 1 271 ? 2.816 -9.706 -3.003 1.00 72.75 271 TYR A N 1
ATOM 2183 C CA . TYR A 1 271 ? 3.824 -10.429 -2.241 1.00 72.75 271 TYR A CA 1
ATOM 2184 C C . TYR A 1 271 ? 5.184 -10.462 -2.954 1.00 72.75 271 TYR A C 1
ATOM 2186 O O . TYR A 1 271 ? 6.178 -10.900 -2.370 1.00 72.75 271 TYR A O 1
ATOM 2194 N N . HIS A 1 272 ? 5.238 -9.996 -4.206 1.00 86.38 272 HIS A N 1
ATOM 2195 C CA . HIS A 1 272 ? 6.402 -10.075 -5.074 1.00 86.38 272 HIS A CA 1
ATOM 2196 C C . HIS A 1 272 ? 6.871 -8.673 -5.456 1.00 86.38 272 HIS A C 1
ATOM 2198 O O . HIS A 1 272 ? 6.243 -7.958 -6.235 1.00 86.38 272 HIS A O 1
ATOM 2204 N N . ILE A 1 273 ? 8.030 -8.294 -4.919 1.00 92.56 273 ILE A N 1
ATOM 2205 C CA . ILE A 1 273 ? 8.703 -7.031 -5.241 1.00 92.56 273 ILE A CA 1
ATOM 2206 C C . ILE A 1 273 ? 8.926 -6.878 -6.752 1.00 92.56 273 ILE A C 1
ATOM 2208 O O . ILE A 1 273 ? 8.823 -5.781 -7.292 1.00 92.56 273 ILE A O 1
ATOM 2212 N N . GLU A 1 274 ? 9.152 -7.995 -7.442 1.00 91.50 274 GLU A N 1
ATOM 2213 C CA . GLU A 1 274 ? 9.306 -8.072 -8.887 1.00 91.50 274 GLU A CA 1
ATOM 2214 C C . GLU A 1 274 ? 8.048 -7.601 -9.638 1.00 91.50 274 GLU A C 1
ATOM 2216 O O . GLU A 1 274 ? 8.136 -6.776 -10.547 1.00 91.50 274 GLU A O 1
ATOM 2221 N N . GLU A 1 275 ? 6.867 -8.073 -9.236 1.00 89.50 275 GLU A N 1
ATOM 2222 C CA . GLU A 1 275 ? 5.594 -7.683 -9.856 1.00 89.50 275 GLU A CA 1
ATOM 2223 C C . GLU A 1 275 ? 5.275 -6.210 -9.608 1.00 89.50 275 GLU A C 1
ATOM 2225 O O . GLU A 1 275 ? 4.840 -5.508 -10.524 1.00 89.50 275 GLU A O 1
ATOM 2230 N N . TYR A 1 276 ? 5.536 -5.732 -8.389 1.00 93.06 276 TYR A N 1
ATOM 2231 C CA . TYR A 1 276 ? 5.367 -4.326 -8.043 1.00 93.06 276 TYR A CA 1
ATOM 2232 C C . TYR A 1 276 ? 6.254 -3.425 -8.910 1.00 93.06 276 TYR A C 1
ATOM 2234 O O . TYR A 1 276 ? 5.758 -2.469 -9.505 1.00 93.06 276 TYR A O 1
ATOM 2242 N N . ILE A 1 277 ? 7.545 -3.754 -9.049 1.00 94.62 277 ILE A N 1
ATOM 2243 C CA . ILE A 1 277 ? 8.475 -2.970 -9.873 1.00 94.62 277 ILE A CA 1
ATOM 2244 C C . ILE A 1 277 ? 8.034 -2.960 -11.338 1.00 94.62 277 ILE A C 1
ATOM 2246 O O . ILE A 1 277 ? 8.000 -1.894 -11.946 1.00 94.62 277 ILE A O 1
ATOM 2250 N N . LEU A 1 278 ? 7.629 -4.102 -11.900 1.00 91.56 278 LEU A N 1
ATOM 2251 C CA . LEU A 1 278 ? 7.092 -4.144 -13.264 1.00 91.56 278 LEU A CA 1
ATOM 2252 C C . LEU A 1 278 ? 5.841 -3.273 -13.428 1.00 91.56 278 LEU A C 1
ATOM 2254 O O . LEU A 1 278 ? 5.649 -2.675 -14.484 1.00 91.56 278 LEU A O 1
ATOM 2258 N N . GLY A 1 279 ? 4.990 -3.190 -12.403 1.00 90.38 279 GLY A N 1
ATOM 2259 C CA . GLY A 1 279 ? 3.857 -2.266 -12.373 1.00 90.38 279 GLY A CA 1
ATOM 2260 C C . GLY A 1 279 ? 4.302 -0.804 -12.440 1.00 90.38 279 GLY A C 1
ATOM 2261 O O . GLY A 1 279 ? 3.785 -0.046 -13.257 1.00 90.38 279 GLY A O 1
ATOM 2262 N N . VAL A 1 280 ? 5.303 -0.433 -11.640 1.00 93.06 280 VAL A N 1
ATOM 2263 C CA . VAL A 1 280 ? 5.875 0.922 -11.590 1.00 93.06 280 VAL A CA 1
ATOM 2264 C C . VAL A 1 280 ? 6.561 1.306 -12.904 1.00 93.06 280 VAL A C 1
ATOM 2266 O O . VAL A 1 280 ? 6.368 2.415 -13.394 1.00 93.06 280 VAL A O 1
ATOM 2269 N N . LEU A 1 281 ? 7.334 0.404 -13.516 1.00 91.06 281 LEU A N 1
ATOM 2270 C CA . LEU A 1 281 ? 8.065 0.687 -14.758 1.00 91.06 281 LEU A CA 1
ATOM 2271 C C . LEU A 1 281 ? 7.139 1.038 -15.935 1.00 91.06 281 LEU A C 1
ATOM 2273 O O . LEU A 1 281 ? 7.555 1.755 -16.841 1.00 91.06 281 LEU A O 1
ATOM 2277 N N . ARG A 1 282 ? 5.869 0.613 -15.902 1.00 88.50 282 ARG A N 1
ATOM 2278 C CA . ARG A 1 282 ? 4.861 0.970 -16.919 1.00 88.50 282 ARG A CA 1
ATOM 2279 C C . ARG A 1 282 ? 4.462 2.448 -16.906 1.00 88.50 282 ARG A C 1
ATOM 2281 O O . ARG A 1 282 ? 3.847 2.895 -17.868 1.00 88.50 282 ARG A O 1
ATOM 2288 N N . TYR A 1 283 ? 4.790 3.194 -15.849 1.00 88.12 283 TYR A N 1
ATOM 2289 C CA . TYR A 1 283 ? 4.580 4.647 -15.790 1.00 88.12 283 TYR A CA 1
ATOM 2290 C C . TYR A 1 283 ? 5.632 5.426 -16.590 1.00 88.12 283 TYR A C 1
ATOM 2292 O O . TYR A 1 283 ? 5.472 6.624 -16.823 1.00 88.12 283 TYR A O 1
ATOM 2300 N N . ILE A 1 284 ? 6.706 4.764 -17.030 1.00 86.56 284 ILE A N 1
ATOM 2301 C CA . ILE A 1 284 ? 7.733 5.386 -17.858 1.00 86.56 284 ILE A CA 1
ATOM 2302 C C . ILE A 1 284 ? 7.195 5.538 -19.283 1.00 86.56 284 ILE A C 1
ATOM 2304 O O . ILE A 1 284 ? 6.999 4.558 -20.002 1.00 86.56 284 ILE A O 1
ATOM 2308 N N . ASP A 1 285 ? 7.015 6.785 -19.718 1.00 79.44 285 ASP A N 1
ATOM 2309 C CA . ASP A 1 285 ? 6.712 7.102 -21.114 1.00 79.44 285 ASP A CA 1
ATOM 2310 C C . ASP A 1 285 ? 7.981 6.935 -21.965 1.00 79.44 285 ASP A C 1
ATOM 2312 O O . ASP A 1 285 ? 8.800 7.851 -22.110 1.00 79.44 285 ASP A O 1
ATOM 2316 N N . ALA A 1 286 ? 8.154 5.727 -22.503 1.00 73.38 286 ALA A N 1
ATOM 2317 C CA . ALA A 1 286 ? 9.289 5.355 -23.339 1.00 73.38 286 ALA A CA 1
ATOM 2318 C C . ALA A 1 286 ? 9.519 6.318 -24.513 1.00 73.38 286 ALA A C 1
ATOM 2320 O O . ALA A 1 286 ? 10.670 6.594 -24.849 1.00 73.38 286 ALA A O 1
ATOM 2321 N N . ASP A 1 287 ? 8.449 6.862 -25.100 1.00 71.50 287 ASP A N 1
ATOM 2322 C CA . ASP A 1 287 ? 8.534 7.720 -26.284 1.00 71.50 287 ASP A CA 1
ATOM 2323 C C . ASP A 1 287 ? 9.096 9.110 -25.931 1.00 71.50 287 ASP A C 1
ATOM 2325 O O . ASP A 1 287 ? 9.725 9.763 -26.765 1.00 71.50 287 ASP A O 1
ATOM 2329 N N . LYS A 1 288 ? 8.947 9.552 -24.674 1.00 72.94 288 LYS A N 1
ATOM 2330 C CA . LYS A 1 288 ? 9.546 10.799 -24.158 1.00 72.94 288 LYS A CA 1
ATOM 2331 C C . LYS A 1 288 ? 10.894 10.593 -23.465 1.00 72.94 288 LYS A C 1
ATOM 2333 O O . LYS A 1 288 ? 11.646 11.553 -23.280 1.00 72.94 288 LYS A O 1
ATOM 2338 N N . GLN A 1 289 ? 11.215 9.363 -23.066 1.00 70.56 289 GLN A N 1
ATOM 2339 C CA . GLN A 1 289 ? 12.370 9.051 -22.218 1.00 70.56 289 GLN A CA 1
ATOM 2340 C C . GLN A 1 289 ? 13.395 8.106 -22.846 1.00 70.56 289 GLN A C 1
ATOM 2342 O O . GLN A 1 289 ? 14.207 7.518 -22.136 1.00 70.56 289 GLN A O 1
ATOM 2347 N N . GLU A 1 290 ? 13.428 8.013 -24.171 1.00 69.38 290 GLU A N 1
ATOM 2348 C CA . GLU A 1 290 ? 14.365 7.187 -24.944 1.00 69.38 290 GLU A CA 1
ATOM 2349 C C . GLU A 1 290 ? 15.817 7.204 -24.411 1.00 69.38 290 GLU A C 1
ATOM 2351 O O . GLU A 1 290 ? 16.408 6.164 -24.115 1.00 69.38 290 GLU A O 1
ATOM 2356 N N . HIS A 1 291 ? 16.373 8.397 -24.169 1.00 72.00 291 HIS A N 1
ATOM 2357 C CA . HIS A 1 291 ? 17.738 8.580 -23.654 1.00 72.00 291 HIS A CA 1
ATOM 2358 C C . HIS A 1 291 ? 17.970 8.019 -22.237 1.00 72.00 291 HIS A C 1
ATOM 2360 O O . HIS A 1 291 ? 19.113 7.771 -21.854 1.00 72.00 291 HIS A O 1
ATOM 2366 N N . LYS A 1 292 ? 16.908 7.813 -21.451 1.00 75.88 292 LYS A N 1
ATOM 2367 C CA . LYS A 1 292 ? 16.967 7.286 -20.078 1.00 75.88 292 LYS A CA 1
ATOM 2368 C C . LYS A 1 292 ? 16.882 5.760 -20.028 1.00 75.88 292 LYS A C 1
ATOM 2370 O O . LYS A 1 292 ? 17.238 5.181 -19.009 1.00 75.88 292 LYS A O 1
ATOM 2375 N N . ILE A 1 293 ? 16.482 5.117 -21.129 1.00 80.31 293 ILE A N 1
ATOM 2376 C CA . ILE A 1 293 ? 16.472 3.653 -21.290 1.00 80.31 293 ILE A CA 1
ATOM 2377 C C . ILE A 1 293 ? 17.814 3.131 -21.820 1.00 80.31 293 ILE A C 1
ATOM 2379 O O . ILE A 1 293 ? 18.156 1.966 -21.619 1.00 80.31 293 ILE A O 1
ATOM 2383 N N . ALA A 1 294 ? 18.628 4.001 -22.424 1.00 82.31 294 ALA A N 1
ATOM 2384 C CA . ALA A 1 294 ? 19.956 3.651 -22.925 1.00 82.31 294 ALA A CA 1
ATOM 2385 C C . ALA A 1 294 ? 20.870 2.960 -21.885 1.00 82.31 294 ALA A C 1
ATOM 2387 O O . ALA A 1 294 ? 21.515 1.978 -22.254 1.00 82.31 294 ALA A O 1
ATOM 2388 N N . PRO A 1 295 ? 20.911 3.367 -20.598 1.00 84.38 295 PRO A N 1
ATOM 2389 C CA . PRO A 1 295 ? 21.677 2.647 -19.580 1.00 84.38 295 PRO A CA 1
ATOM 2390 C C . PRO A 1 295 ? 21.195 1.209 -19.354 1.00 84.38 295 PRO A C 1
ATOM 2392 O O . PRO A 1 295 ? 22.023 0.321 -19.194 1.00 84.38 295 PRO A O 1
ATOM 2395 N N . VAL A 1 296 ? 19.882 0.954 -19.413 1.00 84.69 296 VAL A N 1
ATOM 2396 C CA . VAL A 1 296 ? 19.320 -0.405 -19.289 1.00 84.69 296 VAL A CA 1
ATOM 2397 C C . VAL A 1 296 ? 19.725 -1.260 -20.490 1.00 84.69 296 VAL A C 1
ATOM 2399 O O . VAL A 1 296 ? 20.167 -2.395 -20.327 1.00 84.69 296 VAL A O 1
ATOM 2402 N N . LEU A 1 297 ? 19.654 -0.697 -21.703 1.00 84.62 297 LEU A N 1
ATOM 2403 C CA . LEU A 1 297 ? 20.131 -1.363 -22.920 1.00 84.62 297 LEU A CA 1
ATOM 2404 C C . LEU A 1 297 ? 21.629 -1.690 -22.842 1.00 84.62 297 LEU A C 1
ATOM 2406 O O . LEU A 1 297 ? 22.044 -2.763 -23.271 1.00 84.62 297 LEU A O 1
ATOM 2410 N N . ALA A 1 298 ? 22.435 -0.796 -22.268 1.00 86.75 298 ALA A N 1
ATOM 2411 C CA . ALA A 1 298 ? 23.874 -0.990 -22.119 1.00 86.75 298 ALA A CA 1
ATOM 2412 C C . ALA A 1 298 ? 24.247 -2.130 -21.153 1.00 86.75 298 ALA A C 1
ATOM 2414 O O . ALA A 1 298 ? 25.337 -2.679 -21.282 1.00 86.75 298 ALA A O 1
ATOM 2415 N N . MET A 1 299 ? 23.361 -2.524 -20.229 1.00 86.56 299 MET A N 1
ATOM 2416 C CA . MET A 1 299 ? 23.59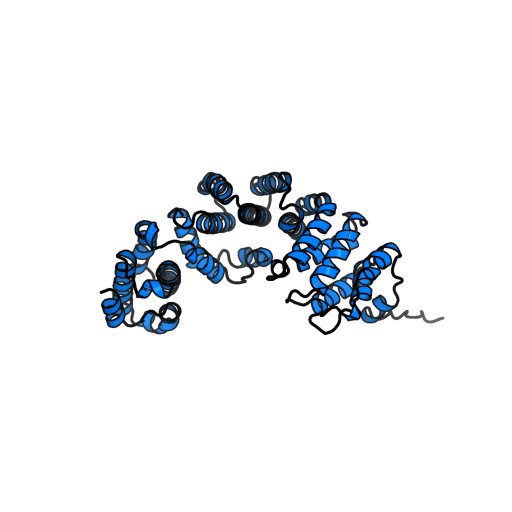9 -3.652 -19.313 1.00 86.56 299 MET A CA 1
ATOM 2417 C C . MET A 1 299 ? 23.441 -5.019 -19.987 1.00 86.56 299 MET A C 1
ATOM 2419 O O . MET A 1 299 ? 24.024 -6.004 -19.536 1.00 86.56 299 MET A O 1
ATOM 2423 N N . LEU A 1 300 ? 22.644 -5.103 -21.056 1.00 85.44 300 LEU A N 1
ATOM 2424 C CA . LEU A 1 300 ? 22.272 -6.379 -21.663 1.00 85.44 300 LEU A CA 1
ATOM 2425 C C . LEU A 1 300 ? 23.468 -7.201 -22.197 1.00 85.44 300 LEU A C 1
ATOM 2427 O O . LEU A 1 300 ? 23.514 -8.393 -21.911 1.00 85.44 300 LEU A O 1
ATOM 2431 N N . PRO A 1 301 ? 24.452 -6.646 -22.936 1.00 84.06 301 PRO A N 1
ATOM 2432 C CA . PRO A 1 301 ? 25.533 -7.452 -23.518 1.00 84.06 301 PRO A CA 1
ATOM 2433 C C . PRO A 1 301 ? 26.424 -8.178 -22.502 1.00 84.06 301 PRO A C 1
ATOM 2435 O O . PRO A 1 301 ? 27.033 -9.188 -22.850 1.00 84.06 301 PRO A O 1
ATOM 2438 N N . GLU A 1 302 ? 26.533 -7.649 -21.282 1.00 83.88 302 GLU A N 1
ATOM 2439 C CA . GLU A 1 302 ? 27.445 -8.141 -20.240 1.00 83.88 302 GLU A CA 1
ATOM 2440 C C . GLU A 1 302 ? 26.734 -9.007 -19.187 1.00 83.88 302 GLU A C 1
ATOM 2442 O O . GLU A 1 302 ? 27.379 -9.637 -18.346 1.00 83.88 302 GLU A O 1
ATOM 2447 N N . ALA A 1 303 ? 25.401 -9.063 -19.229 1.00 86.00 303 ALA A N 1
ATOM 2448 C CA . ALA A 1 303 ? 24.597 -9.801 -18.271 1.00 86.00 303 ALA A CA 1
ATOM 2449 C C . ALA A 1 303 ? 24.676 -11.323 -18.491 1.00 86.00 303 ALA A C 1
ATOM 2451 O O . ALA A 1 303 ? 24.691 -11.830 -19.613 1.00 86.00 303 ALA A O 1
ATOM 2452 N N . ASN A 1 304 ? 24.670 -12.081 -17.390 1.00 85.38 304 ASN A N 1
ATOM 2453 C CA . ASN A 1 304 ? 24.486 -13.533 -17.444 1.00 85.38 304 ASN A CA 1
ATOM 2454 C C . ASN A 1 304 ? 23.028 -13.886 -17.815 1.00 85.38 304 ASN A C 1
ATOM 2456 O O . ASN A 1 304 ? 22.142 -13.042 -17.722 1.00 85.38 304 ASN A O 1
ATOM 2460 N N . ILE A 1 305 ? 22.758 -15.145 -18.178 1.00 82.38 305 ILE A N 1
ATOM 2461 C CA . ILE A 1 305 ? 21.433 -15.593 -18.657 1.00 82.38 305 ILE A CA 1
ATOM 2462 C C . ILE A 1 305 ? 20.295 -15.286 -17.667 1.00 82.38 305 ILE A C 1
ATOM 2464 O O . ILE A 1 305 ? 19.230 -14.853 -18.095 1.00 82.38 305 ILE A O 1
ATOM 2468 N N . LEU A 1 306 ? 20.503 -15.466 -16.358 1.00 80.62 306 LEU A N 1
ATOM 2469 C CA . LEU A 1 306 ? 19.462 -15.181 -15.362 1.00 80.62 306 LEU A CA 1
ATOM 2470 C C . LEU A 1 306 ? 19.169 -13.678 -15.281 1.00 80.62 306 LEU A C 1
ATOM 2472 O O . LEU A 1 306 ? 18.011 -13.273 -15.260 1.00 80.62 306 LEU A O 1
ATOM 2476 N N . THR A 1 307 ? 20.212 -12.849 -15.291 1.00 85.81 307 THR A N 1
ATOM 2477 C CA . THR A 1 307 ? 20.075 -11.388 -15.297 1.00 85.81 307 THR A CA 1
ATOM 2478 C C . THR A 1 307 ? 19.476 -10.874 -16.610 1.00 85.81 307 THR A C 1
ATOM 2480 O O . THR A 1 307 ? 18.672 -9.948 -16.583 1.00 85.81 307 THR A O 1
ATOM 2483 N N . LEU A 1 308 ? 19.807 -11.490 -17.749 1.00 86.56 308 LEU A N 1
ATOM 2484 C CA . LEU A 1 308 ? 19.257 -11.161 -19.068 1.00 86.56 308 LEU A CA 1
ATOM 2485 C C . LEU A 1 308 ? 17.738 -11.321 -19.111 1.00 86.56 308 LEU A C 1
ATOM 2487 O O . LEU A 1 308 ? 17.041 -10.417 -19.555 1.00 86.56 308 LEU A O 1
ATOM 2491 N N . THR A 1 309 ? 17.233 -12.448 -18.615 1.00 85.94 309 THR A N 1
ATOM 2492 C CA . THR A 1 309 ? 15.800 -12.745 -18.484 1.00 85.94 309 THR A CA 1
ATOM 2493 C C . THR A 1 309 ? 15.073 -11.622 -17.732 1.00 85.94 309 THR A C 1
ATOM 2495 O O . THR A 1 309 ? 14.096 -11.064 -18.233 1.00 85.94 309 THR A O 1
ATOM 2498 N N . THR A 1 310 ? 15.600 -11.208 -16.579 1.00 87.12 310 THR A N 1
ATOM 2499 C CA . THR A 1 310 ? 15.043 -10.100 -15.792 1.00 87.12 310 THR A CA 1
ATOM 2500 C C . THR A 1 310 ? 15.141 -8.756 -16.521 1.00 87.12 310 THR A C 1
ATOM 2502 O O . THR A 1 310 ? 14.161 -8.021 -16.606 1.00 87.12 310 THR A O 1
ATOM 2505 N N . LEU A 1 311 ? 16.295 -8.431 -17.106 1.00 89.25 311 LEU A N 1
ATOM 2506 C CA . LEU A 1 311 ? 16.478 -7.188 -17.860 1.00 89.25 311 LEU A CA 1
ATOM 2507 C C . LEU A 1 311 ? 15.541 -7.100 -19.074 1.00 89.25 311 LEU A C 1
ATOM 2509 O O . LEU A 1 311 ? 15.028 -6.019 -19.356 1.00 89.25 311 LEU A O 1
ATOM 2513 N N . PHE A 1 312 ? 15.273 -8.215 -19.760 1.00 91.19 312 PHE A N 1
ATOM 2514 C CA . PHE A 1 312 ? 14.285 -8.263 -20.836 1.00 91.19 312 PHE A CA 1
ATOM 2515 C C . PHE A 1 312 ? 12.872 -7.993 -20.329 1.00 91.19 312 PHE A C 1
ATOM 2517 O O . PHE A 1 312 ? 12.175 -7.187 -20.938 1.00 91.19 312 PHE A O 1
ATOM 2524 N N . ASP A 1 313 ? 12.450 -8.600 -19.215 1.00 90.81 313 ASP A N 1
ATOM 2525 C CA . ASP A 1 313 ? 11.110 -8.351 -18.667 1.00 90.81 313 ASP A CA 1
ATOM 2526 C C . ASP A 1 313 ? 10.930 -6.868 -18.294 1.00 90.81 313 ASP A C 1
ATOM 2528 O O . ASP A 1 313 ? 9.931 -6.250 -18.665 1.00 90.81 313 ASP A O 1
ATOM 2532 N N . ALA A 1 314 ? 11.938 -6.253 -17.666 1.00 90.00 314 ALA A N 1
ATOM 2533 C CA . ALA A 1 314 ? 11.919 -4.822 -17.371 1.00 90.00 314 ALA A CA 1
ATOM 2534 C C . ALA A 1 314 ? 11.882 -3.967 -18.646 1.00 90.00 314 ALA A C 1
ATOM 2536 O O . ALA A 1 314 ? 10.997 -3.126 -18.800 1.00 90.00 314 ALA A O 1
ATOM 2537 N N . LEU A 1 315 ? 12.804 -4.195 -19.584 1.00 90.81 315 LEU A N 1
ATOM 2538 C CA . LEU A 1 315 ? 12.898 -3.424 -20.822 1.00 90.81 315 LEU A CA 1
ATOM 2539 C C . LEU A 1 315 ? 11.610 -3.517 -21.644 1.00 90.81 315 LEU A C 1
ATOM 2541 O O . LEU A 1 315 ? 11.116 -2.507 -22.145 1.00 90.81 315 LEU A O 1
ATOM 2545 N N . PHE A 1 316 ? 11.041 -4.714 -21.771 1.00 91.56 316 PHE A N 1
ATOM 2546 C CA . PHE A 1 316 ? 9.815 -4.914 -22.531 1.00 91.56 316 PHE A CA 1
ATOM 2547 C C . PHE A 1 316 ? 8.587 -4.355 -21.812 1.00 91.56 316 PHE A C 1
ATOM 2549 O O . PHE A 1 316 ? 7.700 -3.829 -22.483 1.00 91.56 316 PHE A O 1
ATOM 2556 N N . SER A 1 317 ? 8.564 -4.352 -20.473 1.00 89.56 317 SER A N 1
ATOM 2557 C CA . SER A 1 317 ? 7.520 -3.664 -19.702 1.00 89.56 317 SER A CA 1
ATOM 2558 C C . SER A 1 317 ? 7.487 -2.157 -19.955 1.00 89.56 317 SER A C 1
ATOM 2560 O O . SER A 1 317 ? 6.411 -1.567 -19.984 1.00 89.56 317 SER A O 1
ATOM 2562 N N . ILE A 1 318 ? 8.647 -1.550 -20.210 1.00 88.81 318 ILE A N 1
ATOM 2563 C CA . ILE A 1 318 ? 8.758 -0.125 -20.526 1.00 88.81 318 ILE A CA 1
ATOM 2564 C C . ILE A 1 318 ? 8.397 0.123 -21.996 1.00 88.81 318 ILE A C 1
ATOM 2566 O O . ILE A 1 318 ? 7.622 1.019 -22.320 1.00 88.81 318 ILE A O 1
ATOM 2570 N N . LEU A 1 319 ? 8.957 -0.669 -22.913 1.00 89.81 319 LEU A N 1
ATOM 2571 C CA . LEU A 1 319 ? 8.915 -0.357 -24.344 1.00 89.81 319 LEU A CA 1
ATOM 2572 C C . LEU A 1 319 ? 7.695 -0.928 -25.083 1.00 89.81 319 LEU A C 1
ATOM 2574 O O . LEU A 1 319 ? 7.240 -0.323 -26.059 1.00 89.81 319 LEU A O 1
ATOM 2578 N N . PHE A 1 320 ? 7.171 -2.075 -24.646 1.00 89.81 320 PHE A N 1
ATOM 2579 C CA . PHE A 1 320 ? 6.227 -2.908 -25.406 1.00 89.81 320 PHE A CA 1
ATOM 2580 C C . PHE A 1 320 ? 5.000 -3.350 -24.596 1.00 89.81 320 PHE A C 1
ATOM 2582 O O . PHE A 1 320 ? 4.303 -4.285 -24.982 1.00 89.81 320 PHE A O 1
ATOM 2589 N N . TRP A 1 321 ? 4.696 -2.683 -23.479 1.00 84.44 321 TRP A N 1
ATOM 2590 C CA . TRP A 1 321 ? 3.515 -3.016 -22.675 1.00 84.44 321 TRP A CA 1
ATOM 2591 C C . TRP A 1 321 ? 2.187 -2.807 -23.422 1.00 84.44 321 TRP A C 1
ATOM 2593 O O . TRP A 1 321 ? 1.236 -3.564 -23.227 1.00 84.44 321 TRP A O 1
ATOM 2603 N N . GLN A 1 322 ? 2.111 -1.802 -24.298 1.00 84.06 322 GLN A N 1
ATOM 2604 C CA . GLN A 1 322 ? 0.914 -1.519 -25.088 1.00 84.06 322 GLN A CA 1
ATOM 2605 C C . GLN A 1 322 ? 0.997 -2.166 -26.472 1.00 84.06 322 GLN A C 1
ATOM 2607 O O . GLN A 1 322 ? 2.028 -2.114 -27.136 1.00 84.06 322 GLN A O 1
ATOM 2612 N N . ARG A 1 323 ? -0.126 -2.698 -26.969 1.00 78.81 323 ARG A N 1
ATOM 2613 C CA . ARG A 1 323 ? -0.191 -3.309 -28.309 1.00 78.81 323 ARG A CA 1
ATOM 2614 C C . ARG A 1 323 ? 0.211 -2.337 -29.426 1.00 78.81 323 ARG A C 1
ATOM 2616 O O . ARG A 1 323 ? 0.899 -2.737 -30.360 1.00 78.81 323 ARG A O 1
ATOM 2623 N N . ALA A 1 324 ? -0.164 -1.063 -29.295 1.00 81.69 324 ALA A N 1
ATOM 2624 C CA . ALA A 1 324 ? 0.191 -0.009 -30.246 1.00 81.69 324 ALA A CA 1
ATOM 2625 C C . ALA A 1 324 ? 1.714 0.202 -30.377 1.00 81.69 324 ALA A C 1
ATOM 2627 O O . ALA A 1 324 ? 2.181 0.656 -31.420 1.00 81.69 324 ALA A O 1
ATOM 2628 N N . SER A 1 325 ? 2.512 -0.185 -29.372 1.00 83.81 325 SER A N 1
ATOM 2629 C CA . SER A 1 325 ? 3.977 -0.101 -29.430 1.00 83.81 325 SER A CA 1
ATOM 2630 C C . SER A 1 325 ? 4.587 -0.953 -30.546 1.00 83.81 325 SER A C 1
ATOM 2632 O O . SER A 1 325 ? 5.677 -0.638 -31.013 1.00 83.81 325 SER A O 1
ATOM 2634 N N . LEU A 1 326 ? 3.904 -2.019 -30.980 1.00 85.75 326 LEU A N 1
ATOM 2635 C CA . LEU A 1 326 ? 4.348 -2.878 -32.087 1.00 85.75 326 LEU A CA 1
ATOM 2636 C C . LEU A 1 326 ? 3.984 -2.308 -33.463 1.00 85.75 326 LEU A C 1
ATOM 2638 O O . LEU A 1 326 ? 4.571 -2.700 -34.466 1.00 85.75 326 LEU A O 1
ATOM 2642 N N . GLU A 1 327 ? 3.027 -1.382 -33.511 1.00 85.88 327 GLU A N 1
ATOM 2643 C CA . GLU A 1 327 ? 2.607 -0.693 -34.734 1.00 85.88 327 GLU A CA 1
ATOM 2644 C C . GLU A 1 327 ? 3.468 0.554 -34.995 1.00 85.88 327 GLU A C 1
ATOM 2646 O O . GLU A 1 327 ? 3.626 0.969 -36.142 1.00 85.88 327 GLU A O 1
ATOM 2651 N N . ASN A 1 328 ? 4.067 1.125 -33.941 1.00 86.31 328 ASN A N 1
ATOM 2652 C CA . ASN A 1 328 ? 4.944 2.292 -34.007 1.00 86.31 328 ASN A CA 1
ATOM 2653 C C . ASN A 1 328 ? 6.324 2.010 -33.384 1.00 86.31 328 ASN A C 1
ATOM 2655 O O . ASN A 1 328 ? 6.582 2.294 -32.206 1.00 86.31 328 ASN A O 1
ATOM 2659 N N . ILE A 1 329 ? 7.226 1.459 -34.197 1.00 89.75 329 ILE A N 1
ATOM 2660 C CA . ILE A 1 329 ? 8.602 1.152 -33.797 1.00 89.75 329 ILE A CA 1
ATOM 2661 C C . ILE A 1 329 ? 9.449 2.433 -33.811 1.00 89.75 329 ILE A C 1
ATOM 2663 O O . ILE A 1 329 ? 9.950 2.865 -34.849 1.00 89.75 329 ILE A O 1
ATOM 2667 N N . THR A 1 330 ? 9.630 3.034 -32.635 1.00 88.12 330 THR A N 1
ATOM 2668 C CA . THR A 1 330 ? 10.534 4.176 -32.430 1.00 88.12 330 THR A CA 1
ATOM 2669 C C . THR A 1 330 ? 12.009 3.759 -32.523 1.00 88.12 330 THR A C 1
ATOM 2671 O O . THR A 1 330 ? 12.315 2.562 -32.451 1.00 88.12 330 THR A O 1
ATOM 2674 N N . PRO A 1 331 ? 12.963 4.705 -32.647 1.00 88.56 331 PRO A N 1
ATOM 2675 C CA . PRO A 1 331 ? 14.391 4.386 -32.660 1.00 88.56 331 PRO A CA 1
ATOM 2676 C C . PRO A 1 331 ? 14.847 3.554 -31.455 1.00 88.56 331 PRO A C 1
ATOM 2678 O O . PRO A 1 331 ? 15.624 2.612 -31.623 1.00 88.56 331 PRO A O 1
ATOM 2681 N N . THR A 1 332 ? 14.322 3.831 -30.258 1.00 86.69 332 THR A N 1
ATOM 2682 C CA . THR A 1 332 ? 14.682 3.065 -29.052 1.00 86.69 332 THR A CA 1
ATOM 2683 C C . THR A 1 332 ? 14.088 1.663 -29.064 1.00 86.69 332 THR A C 1
ATOM 2685 O O . THR A 1 332 ? 14.788 0.698 -28.756 1.00 86.69 332 THR A O 1
ATOM 2688 N N . ARG A 1 333 ? 12.824 1.512 -29.488 1.00 90.62 333 ARG A N 1
ATOM 2689 C CA . ARG A 1 333 ? 12.201 0.190 -29.678 1.00 90.62 333 ARG A CA 1
ATOM 2690 C C . ARG A 1 333 ? 12.973 -0.631 -30.707 1.00 90.62 333 ARG A C 1
ATOM 2692 O O . ARG A 1 333 ? 13.282 -1.792 -30.453 1.00 90.62 333 ARG A O 1
ATOM 2699 N N . LYS A 1 334 ? 13.365 -0.016 -31.824 1.00 91.88 334 LYS A N 1
ATOM 2700 C CA . LYS A 1 334 ? 14.214 -0.641 -32.843 1.00 91.88 334 LYS A CA 1
ATOM 2701 C C . LYS A 1 334 ? 15.536 -1.123 -32.253 1.00 91.88 334 LYS A C 1
ATOM 2703 O O . LYS A 1 334 ? 15.902 -2.280 -32.440 1.00 91.88 334 LYS A O 1
ATOM 2708 N N . GLN A 1 335 ? 16.239 -0.261 -31.519 1.00 90.38 335 GLN A N 1
ATOM 2709 C CA . GLN A 1 335 ? 17.506 -0.618 -30.883 1.00 90.38 335 GLN A CA 1
ATOM 2710 C C . GLN A 1 335 ? 17.340 -1.783 -29.899 1.00 90.38 335 GLN A C 1
ATOM 2712 O O . GLN A 1 335 ? 18.138 -2.719 -29.928 1.00 90.38 335 GLN A O 1
ATOM 2717 N N . ALA A 1 336 ? 16.291 -1.762 -29.075 1.00 91.44 336 ALA A N 1
ATOM 2718 C CA . ALA A 1 336 ? 15.973 -2.838 -28.143 1.00 91.44 336 ALA A CA 1
ATOM 2719 C C . ALA A 1 336 ? 15.721 -4.175 -28.856 1.00 91.44 336 ALA A C 1
ATOM 2721 O O . ALA A 1 336 ? 16.259 -5.199 -28.436 1.00 91.44 336 ALA A O 1
ATOM 2722 N N . LEU A 1 337 ? 14.950 -4.175 -29.950 1.00 94.19 337 LEU A N 1
ATOM 2723 C CA . L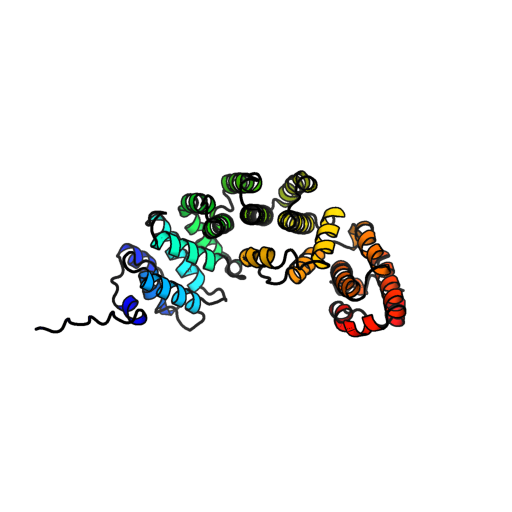EU A 1 337 ? 14.662 -5.378 -30.739 1.00 94.19 337 LEU A CA 1
ATOM 2724 C C . LEU A 1 337 ? 15.922 -5.952 -31.391 1.00 94.19 337 LEU A C 1
ATOM 2726 O O . LEU A 1 337 ? 16.162 -7.155 -31.301 1.00 94.19 337 LEU A O 1
ATOM 2730 N N . LEU A 1 338 ? 16.749 -5.099 -32.004 1.00 94.44 338 LEU A N 1
ATOM 2731 C CA . LEU A 1 338 ? 18.005 -5.521 -32.631 1.00 94.44 338 LEU A CA 1
ATOM 2732 C C . LEU A 1 338 ? 18.985 -6.090 -31.602 1.00 94.44 338 LEU A C 1
ATOM 2734 O O . LEU A 1 338 ? 19.565 -7.150 -31.824 1.00 94.44 338 LEU A O 1
ATOM 2738 N N . LEU A 1 339 ? 19.120 -5.430 -30.451 1.00 92.00 339 LEU A N 1
ATOM 2739 C CA . LEU A 1 339 ? 19.980 -5.908 -29.375 1.00 92.00 339 LEU A CA 1
ATOM 2740 C C . LEU A 1 339 ? 19.477 -7.235 -28.791 1.00 92.00 339 LEU A C 1
ATOM 2742 O O . LEU A 1 339 ? 20.268 -8.142 -28.540 1.00 92.00 339 LEU A O 1
ATOM 2746 N N . SER A 1 340 ? 18.159 -7.377 -28.636 1.00 91.56 340 SER A N 1
ATOM 2747 C CA . SER A 1 340 ? 17.541 -8.634 -28.204 1.00 91.56 340 SER A CA 1
ATOM 2748 C C . SER A 1 340 ? 17.817 -9.761 -29.202 1.00 91.56 340 SER A C 1
ATOM 2750 O O . SER A 1 340 ? 18.185 -10.857 -28.786 1.00 91.56 340 SER A O 1
ATOM 2752 N N . ALA A 1 341 ? 17.720 -9.493 -30.509 1.00 92.69 341 ALA A N 1
ATOM 2753 C CA . ALA A 1 341 ? 18.044 -10.466 -31.552 1.00 92.69 341 ALA A CA 1
ATOM 2754 C C . ALA A 1 341 ? 19.506 -10.933 -31.475 1.00 92.69 341 ALA A C 1
ATOM 2756 O O . ALA A 1 341 ? 19.777 -12.132 -31.519 1.00 92.69 341 ALA A O 1
ATOM 2757 N N . ASP A 1 342 ? 20.445 -10.001 -31.298 1.00 91.56 342 ASP A N 1
ATOM 2758 C CA . ASP A 1 342 ? 21.867 -10.326 -31.166 1.00 91.56 342 ASP A CA 1
ATOM 2759 C C . ASP A 1 342 ? 22.159 -11.173 -29.919 1.00 91.56 342 ASP A C 1
ATOM 2761 O O . ASP A 1 342 ? 23.036 -12.038 -29.943 1.00 91.56 342 ASP A O 1
ATOM 2765 N N . ILE A 1 343 ? 21.432 -10.944 -28.822 1.00 89.62 343 ILE A N 1
ATOM 2766 C CA . ILE A 1 343 ? 21.569 -11.728 -27.589 1.00 89.62 343 ILE A CA 1
ATOM 2767 C C . ILE A 1 343 ? 20.986 -13.128 -27.758 1.00 89.62 343 ILE A C 1
ATOM 2769 O O . ILE A 1 343 ? 21.624 -14.080 -27.310 1.00 89.62 343 ILE A O 1
ATOM 2773 N N . VAL A 1 344 ? 19.826 -13.262 -28.410 1.00 88.62 344 VAL A N 1
ATOM 2774 C CA . VAL A 1 344 ? 19.208 -14.561 -28.721 1.00 88.62 344 VAL A CA 1
ATOM 2775 C C . VAL A 1 344 ? 20.142 -15.409 -29.590 1.00 88.62 344 VAL A C 1
ATOM 2777 O O . VAL A 1 344 ? 20.349 -16.582 -29.284 1.00 88.62 344 VAL A O 1
ATOM 2780 N N . ASP A 1 345 ? 20.783 -14.815 -30.603 1.00 89.00 345 ASP A N 1
ATOM 2781 C CA . ASP A 1 345 ? 21.758 -15.520 -31.451 1.00 89.00 345 ASP A CA 1
ATOM 2782 C C . ASP A 1 345 ? 22.995 -15.981 -30.670 1.00 89.00 345 ASP A C 1
ATOM 2784 O O . ASP A 1 345 ? 23.490 -17.094 -30.861 1.00 89.00 345 ASP A O 1
ATOM 2788 N N . LYS A 1 346 ? 23.513 -15.127 -29.779 1.00 86.12 346 LYS A N 1
ATOM 2789 C CA . LYS A 1 346 ? 24.705 -15.431 -28.971 1.00 86.12 346 LYS A CA 1
ATOM 2790 C C . LYS A 1 346 ? 24.417 -16.398 -27.825 1.00 86.12 346 LYS A C 1
ATOM 2792 O O . LYS A 1 346 ? 25.328 -17.091 -27.378 1.00 86.12 346 LYS A O 1
ATOM 2797 N N . ASN A 1 347 ? 23.175 -16.449 -27.350 1.00 81.25 347 ASN A N 1
ATOM 2798 C CA . ASN A 1 347 ? 22.760 -17.238 -26.196 1.00 81.25 347 ASN A CA 1
ATOM 2799 C C . ASN A 1 347 ? 21.503 -18.057 -26.528 1.00 81.25 347 ASN A C 1
ATOM 2801 O O . ASN A 1 347 ? 20.407 -17.695 -26.096 1.00 81.25 347 ASN A O 1
ATOM 2805 N N . PRO A 1 348 ? 21.638 -19.218 -27.199 1.00 72.12 348 PRO A N 1
ATOM 2806 C CA . PRO A 1 348 ? 20.493 -20.063 -27.547 1.00 72.12 348 PRO A CA 1
ATOM 2807 C C . PRO A 1 348 ? 19.633 -20.472 -26.340 1.00 72.12 348 PRO A C 1
ATOM 2809 O O . PRO A 1 348 ? 18.443 -20.728 -26.483 1.00 72.12 348 PRO A O 1
ATOM 2812 N N . GLY A 1 349 ? 20.211 -20.495 -25.130 1.00 73.06 349 GLY A N 1
ATOM 2813 C CA . GLY A 1 349 ? 19.487 -20.760 -23.883 1.00 73.06 349 GLY A CA 1
ATOM 2814 C C . GLY A 1 349 ? 18.406 -19.727 -23.537 1.00 73.06 349 GLY A C 1
ATOM 2815 O O . GLY A 1 349 ? 17.481 -20.066 -22.807 1.00 73.06 349 GLY A O 1
ATOM 2816 N N . VAL A 1 350 ? 18.460 -18.512 -24.095 1.00 71.25 350 VAL A N 1
ATOM 2817 C CA . VAL A 1 350 ? 17.415 -17.481 -23.937 1.00 71.25 350 VAL A CA 1
ATOM 2818 C C . VAL A 1 350 ? 16.100 -17.913 -24.597 1.00 71.25 350 VAL A C 1
ATOM 2820 O O . VAL A 1 350 ? 15.030 -17.549 -24.121 1.00 71.25 350 VAL A O 1
ATOM 2823 N N . VAL A 1 351 ? 16.149 -18.765 -25.628 1.00 64.00 351 VAL A N 1
ATOM 2824 C CA . VAL A 1 351 ? 14.951 -19.334 -26.277 1.00 64.00 351 VAL A CA 1
ATOM 2825 C C . VAL A 1 351 ? 14.124 -20.181 -25.301 1.00 64.00 351 VAL A C 1
ATOM 2827 O O . VAL A 1 351 ? 12.905 -20.276 -25.445 1.00 64.00 351 VAL A O 1
ATOM 2830 N N . ASN A 1 352 ? 14.756 -20.741 -24.263 1.00 71.62 352 ASN A N 1
ATOM 2831 C CA . ASN A 1 352 ? 14.055 -21.467 -23.201 1.00 71.62 352 ASN A CA 1
ATOM 2832 C C . ASN A 1 352 ? 13.232 -20.546 -22.285 1.00 71.62 352 ASN A C 1
ATOM 2834 O O . ASN A 1 352 ? 12.477 -21.057 -21.466 1.00 71.62 352 ASN A O 1
ATOM 2838 N N . HIS A 1 353 ? 13.366 -19.225 -22.450 1.00 77.75 353 HIS A N 1
ATOM 2839 C CA . HIS A 1 353 ? 12.630 -18.181 -21.739 1.00 77.75 353 HIS A CA 1
ATOM 2840 C C . HIS A 1 353 ? 11.668 -17.409 -22.662 1.00 77.75 353 HIS A C 1
ATOM 2842 O O . HIS A 1 353 ? 11.396 -16.217 -22.480 1.00 77.75 353 HIS A O 1
ATOM 2848 N N . ALA A 1 354 ? 11.153 -18.080 -23.701 1.00 84.06 354 ALA A N 1
ATOM 2849 C CA . ALA A 1 354 ? 10.242 -17.498 -24.688 1.00 84.06 354 ALA A CA 1
ATOM 2850 C C . ALA A 1 354 ? 8.967 -16.888 -24.071 1.00 84.06 354 ALA A C 1
ATOM 2852 O O . ALA A 1 354 ? 8.334 -16.033 -24.693 1.00 84.06 354 ALA A O 1
ATOM 2853 N N . GLU A 1 355 ? 8.571 -17.305 -22.867 1.00 85.88 355 GLU A N 1
ATOM 2854 C CA . GLU A 1 355 ? 7.456 -16.733 -22.110 1.00 85.88 355 GLU A CA 1
ATOM 2855 C C . GLU A 1 355 ? 7.591 -15.222 -21.888 1.00 85.88 355 GLU A C 1
ATOM 2857 O O . GLU A 1 355 ? 6.585 -14.518 -21.967 1.00 85.88 355 GLU A O 1
ATOM 2862 N N . ILE A 1 356 ? 8.812 -14.706 -21.709 1.00 88.38 356 ILE A N 1
ATOM 2863 C CA . ILE A 1 356 ? 9.050 -13.273 -21.479 1.00 88.38 356 ILE A CA 1
ATOM 2864 C C . ILE A 1 356 ? 8.747 -12.471 -22.734 1.00 88.38 356 ILE A C 1
ATOM 2866 O O . ILE A 1 356 ? 8.044 -11.471 -22.671 1.00 88.38 356 ILE A O 1
ATOM 2870 N N . PHE A 1 357 ? 9.198 -12.940 -23.895 1.00 91.44 357 PHE A N 1
ATOM 2871 C CA . PHE A 1 357 ? 8.888 -12.303 -25.174 1.00 91.44 357 PHE A CA 1
ATOM 2872 C C . PHE A 1 357 ? 7.384 -12.373 -25.468 1.00 91.44 357 PHE A C 1
ATOM 2874 O O . PHE A 1 357 ? 6.755 -11.365 -25.796 1.00 91.44 357 PHE A O 1
ATOM 2881 N N . ARG A 1 358 ? 6.771 -13.546 -25.263 1.00 91.00 358 ARG A N 1
ATOM 2882 C CA . ARG A 1 358 ? 5.337 -13.764 -25.515 1.00 91.00 358 ARG A CA 1
ATOM 2883 C C . ARG A 1 358 ? 4.436 -12.908 -24.627 1.00 91.00 358 ARG A C 1
ATOM 2885 O O . ARG A 1 358 ? 3.407 -12.447 -25.117 1.00 91.00 358 ARG A O 1
ATOM 2892 N N . LYS A 1 359 ? 4.821 -12.652 -23.370 1.00 90.31 359 LYS A N 1
ATOM 2893 C CA . LYS A 1 359 ? 4.110 -11.744 -22.447 1.00 90.31 359 LYS A CA 1
ATOM 2894 C C . LYS A 1 359 ? 3.885 -10.356 -23.058 1.00 90.31 359 LYS A C 1
ATOM 2896 O O . LYS A 1 359 ? 2.847 -9.750 -22.808 1.00 90.31 359 LYS A O 1
ATOM 2901 N N . TYR A 1 360 ? 4.808 -9.901 -23.906 1.00 91.25 360 TYR A N 1
ATOM 2902 C CA . TYR A 1 360 ? 4.752 -8.612 -24.607 1.00 91.25 360 TYR A CA 1
ATOM 2903 C C . TYR A 1 360 ? 4.447 -8.747 -26.105 1.00 91.25 360 TYR A C 1
ATOM 2905 O O . TYR A 1 360 ? 4.663 -7.810 -26.866 1.00 91.25 360 TYR A O 1
ATOM 2913 N N . GLN A 1 361 ? 3.940 -9.907 -26.544 1.00 91.56 361 GLN A N 1
ATOM 2914 C CA . GLN A 1 361 ? 3.617 -10.198 -27.950 1.00 91.56 361 GLN A CA 1
ATOM 2915 C C . GLN A 1 361 ? 4.823 -10.070 -28.902 1.00 91.56 361 GLN A C 1
ATOM 2917 O O . GLN A 1 361 ? 4.656 -9.873 -30.105 1.00 91.56 361 GLN A O 1
ATOM 2922 N N . LEU A 1 362 ? 6.040 -10.214 -28.374 1.00 92.69 362 LEU A N 1
ATOM 2923 C CA . LEU A 1 362 ? 7.271 -10.193 -29.151 1.00 92.69 362 LEU A CA 1
ATOM 2924 C C . LEU A 1 362 ? 7.640 -11.602 -29.634 1.00 92.69 362 LEU A C 1
ATOM 2926 O O . LEU A 1 362 ? 7.412 -12.588 -28.920 1.00 92.69 362 LEU A O 1
ATOM 2930 N N . PRO A 1 363 ? 8.243 -11.726 -30.828 1.00 91.62 363 PRO A N 1
ATOM 2931 C CA . PRO A 1 363 ? 8.872 -12.971 -31.236 1.00 91.62 363 PRO A CA 1
ATOM 2932 C C . PRO A 1 363 ? 10.118 -13.242 -30.384 1.00 91.62 363 PRO A C 1
ATOM 2934 O O . PRO A 1 363 ? 10.774 -12.322 -29.909 1.00 91.62 363 PRO A O 1
ATOM 2937 N N . TYR A 1 364 ? 10.463 -14.515 -30.215 1.00 88.75 364 TYR A N 1
ATOM 2938 C CA . TYR A 1 364 ? 11.662 -14.963 -29.489 1.00 88.75 364 TYR A CA 1
ATOM 2939 C C . TYR A 1 364 ? 12.737 -15.532 -30.434 1.00 88.75 364 TYR A C 1
ATOM 2941 O O . TYR A 1 364 ? 13.721 -16.113 -29.986 1.00 88.75 364 TYR A O 1
ATOM 2949 N N . ASP A 1 365 ? 12.526 -15.389 -31.745 1.00 90.12 365 ASP A N 1
ATOM 2950 C CA . ASP A 1 365 ? 13.475 -15.732 -32.801 1.00 90.12 365 ASP A CA 1
ATOM 2951 C C . ASP A 1 365 ? 14.216 -14.472 -33.267 1.00 90.12 365 ASP A C 1
ATOM 2953 O O . ASP A 1 365 ? 13.603 -13.431 -33.520 1.00 90.12 365 ASP A O 1
ATOM 2957 N N . ALA A 1 366 ? 15.536 -14.5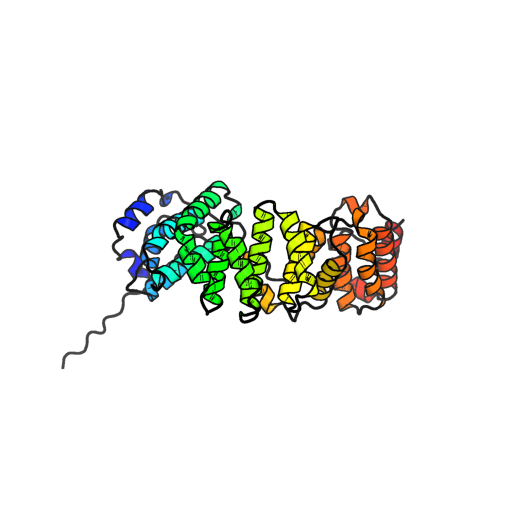70 -33.412 1.00 90.88 366 ALA A N 1
ATOM 2958 C CA . ALA A 1 366 ? 16.374 -13.433 -33.770 1.00 90.88 366 ALA A CA 1
ATOM 2959 C C . ALA A 1 366 ? 16.059 -12.869 -35.167 1.00 90.88 366 ALA A C 1
ATOM 2961 O O . ALA A 1 366 ? 16.137 -11.658 -35.378 1.00 90.88 366 ALA A O 1
ATOM 2962 N N . THR A 1 367 ? 15.667 -13.710 -36.130 1.00 92.75 367 THR A N 1
ATOM 2963 C CA . THR A 1 367 ? 15.287 -13.251 -37.477 1.00 92.75 367 THR A CA 1
ATOM 2964 C C . THR A 1 367 ? 13.977 -12.472 -37.424 1.00 92.75 367 THR A C 1
ATOM 2966 O O . THR A 1 367 ? 13.885 -11.385 -37.991 1.00 92.75 367 THR A O 1
ATOM 2969 N N . GLN A 1 368 ? 12.982 -12.986 -36.702 1.00 94.12 368 GLN A N 1
ATOM 2970 C CA . GLN A 1 368 ? 11.690 -12.320 -36.526 1.00 94.12 368 GLN A CA 1
ATOM 2971 C C . GLN A 1 368 ? 11.812 -11.007 -35.742 1.00 94.12 368 GLN A C 1
ATOM 2973 O O . GLN A 1 368 ? 11.166 -10.025 -36.100 1.00 94.12 368 GLN A O 1
ATOM 2978 N N . LEU A 1 369 ? 12.670 -10.953 -34.718 1.00 94.38 369 LEU A N 1
ATOM 2979 C CA . LEU A 1 369 ? 12.968 -9.716 -33.987 1.00 94.38 369 LEU A CA 1
ATOM 2980 C C . LEU A 1 369 ? 13.578 -8.647 -34.904 1.00 94.38 369 LEU A C 1
ATOM 2982 O O . LEU A 1 369 ? 13.153 -7.493 -34.863 1.00 94.38 369 LEU A O 1
ATOM 2986 N N . ARG A 1 370 ? 14.522 -9.022 -35.779 1.00 95.38 370 ARG A N 1
ATOM 2987 C CA . ARG A 1 370 ? 15.103 -8.099 -36.773 1.00 95.38 370 ARG A CA 1
ATOM 2988 C C . ARG A 1 370 ? 14.082 -7.633 -37.805 1.00 95.38 370 ARG A C 1
ATOM 2990 O O . ARG A 1 370 ? 14.079 -6.458 -38.143 1.00 95.38 370 ARG A O 1
ATOM 2997 N N . GLN A 1 371 ? 13.205 -8.524 -38.270 1.00 94.94 371 GLN A N 1
ATOM 2998 C CA . GLN A 1 371 ? 12.117 -8.163 -39.186 1.00 94.94 371 GLN A CA 1
ATOM 2999 C C . GLN A 1 371 ? 11.141 -7.173 -38.548 1.00 94.94 371 GLN A C 1
ATOM 3001 O O . GLN A 1 371 ? 10.736 -6.211 -39.192 1.00 94.94 371 GLN A O 1
ATOM 3006 N N . LEU A 1 372 ? 10.790 -7.387 -37.279 1.00 93.31 372 LEU A N 1
ATOM 3007 C CA . LEU A 1 372 ? 9.925 -6.477 -36.534 1.00 93.31 372 LEU A CA 1
ATOM 3008 C C . LEU A 1 372 ? 10.586 -5.109 -36.312 1.00 93.31 372 LEU A C 1
ATOM 3010 O O . LEU A 1 372 ? 9.904 -4.091 -36.308 1.00 93.31 372 LEU A O 1
ATOM 3014 N N . ALA A 1 373 ? 11.910 -5.073 -36.154 1.00 91.88 373 ALA A N 1
ATOM 3015 C CA . ALA A 1 373 ? 12.671 -3.840 -35.973 1.00 91.88 373 ALA A CA 1
ATOM 3016 C C . ALA A 1 373 ? 12.713 -2.934 -37.227 1.00 91.88 373 ALA A C 1
ATOM 3018 O O . ALA A 1 373 ? 13.080 -1.759 -37.106 1.00 91.88 373 ALA A O 1
ATOM 3019 N N . GLY A 1 374 ? 12.338 -3.460 -38.402 1.00 88.12 374 GLY A N 1
ATOM 3020 C CA . GLY A 1 374 ? 12.326 -2.749 -39.686 1.00 88.12 374 GLY A CA 1
ATOM 3021 C C . GLY A 1 374 ? 13.679 -2.723 -40.377 1.00 88.12 374 GLY A C 1
ATOM 3022 O O . GLY A 1 374 ? 14.501 -1.837 -40.031 1.00 88.12 374 GLY A O 1
#

pLDDT: mean 90.03, std 9.86, range [34.47, 98.38]